Protein AF-A0AAW0GRJ4-F1 (afdb_monomer)

Sequence (280 aa):
MSDGELRFFSLYIGPHNQPPFALCLLQAALIHAAPSMCTISTFIVILQVWYLFQLPWHPWLLFFSRLSPIVRFLLVIAPPYLAFIVITIASIMIGLRGRSFLTANLGLYCTIDLKIFFVPVVFCALCMVSMLMLSAGILIQYYWRQRPIPHLQFTTHRGSAVKIWLRVLVFNLYSMVTLGASLLYFVSASNPLPYMIQAALPVVALLVFGSQADIIRTFAFWSRSNSPDDTDQRASHGGWSAPTDANQLSSDVTTTGASHMRNTAQLSTIIFIGSGPSRS

Nearest PDB structures (foldseek):
  5ywy-assembly1_A  TM=5.922E-01  e=4.677E-01  Homo sapiens
  8gus-assembly1_R  TM=6.097E-01  e=9.370E-01  Homo sapiens
  8wrz-assembly1_R  TM=5.881E-01  e=4.913E+00  Escherichia coli
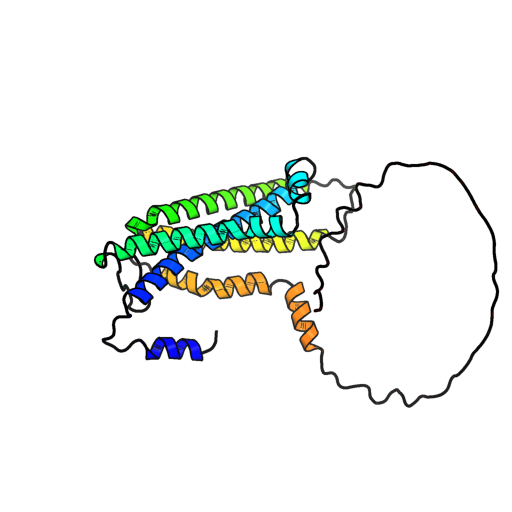
pLDDT: mean 75.4, std 17.07, range [34.75, 97.31]

Secondary structure (DSSP, 8-state):
--HHHHHHHHHH--TT-PPPHHHHHHHHHHHHHHHHHHHHHHHHHHHHHHHHHTTTT-HHHHHHHHS-HHHHHHHHHHHHHHHHHHHHHHHHHHHHH-GGGEE-TTSS--EE-TTTTHHHHHHHHHHHHHHHHHHHHHHHHHHHHTS--TT----STHHHHHHHHHHHHHHHHHHHHHHHHHHHHHHSTT-SHHHHHHHHHHHHHHHHHHT-HHHHHHHHHHTT------TTGGG----------------------------SSSGGGSTTS--PPPP-

Mean predicted aligned error: 12.99 Å

Foldseek 3Di:
DDPVVVVVLVVCPDVPDDDPLVVQLLQQQLVLLVLQLVLLLLLLVLVVVLCVLVPPDDCVVVVLVPDDPVVNVCVSNVVSVVSSVVSSVVSSVVCVVDVVQWDCVPVNHTHGNCPVVPVSLVVSVVSLVVSVVSLVVVVVSVVVVVPDPPPDCPPDPPVVVVLVSVLSVLVSVLVVVLSVVVVVCVVDPDDPVNVVSVVCVVVSVCCSVVPPPVVVVVVVVVVPPDPDDPPPPPPPDDDDDDDDDDDDDDDDDDDDDDDDPDDPPPPPPPPPPDPDDDDD

Organism: NCBI:txid2478898

Structure (mmCIF, N/CA/C/O backbone):
data_AF-A0AAW0GRJ4-F1
#
_entry.id   AF-A0AAW0GRJ4-F1
#
loop_
_atom_site.group_PDB
_atom_site.id
_atom_site.type_symbol
_atom_site.label_atom_id
_atom_site.label_alt_id
_atom_site.label_comp_id
_atom_site.label_asym_id
_atom_site.label_entity_id
_atom_site.label_seq_id
_atom_site.pdbx_PDB_ins_code
_atom_site.Cartn_x
_atom_site.Cartn_y
_atom_site.Cartn_z
_atom_site.occupancy
_atom_site.B_iso_or_equiv
_atom_site.auth_seq_id
_atom_site.auth_comp_id
_atom_site.auth_asym_id
_atom_site.auth_atom_id
_atom_site.pdbx_PDB_model_num
ATOM 1 N N . MET A 1 1 ? -7.946 -19.190 -9.076 1.00 38.47 1 MET A N 1
ATOM 2 C CA . MET A 1 1 ? -7.213 -18.664 -10.243 1.00 38.47 1 MET A CA 1
ATOM 3 C C . MET A 1 1 ? -7.069 -19.844 -11.176 1.00 38.47 1 MET A C 1
ATOM 5 O O . MET A 1 1 ? -6.340 -20.770 -10.855 1.00 38.47 1 MET A O 1
ATOM 9 N N . SER A 1 2 ? -7.967 -19.918 -12.151 1.00 34.75 2 SER A N 1
ATOM 10 C CA . SER A 1 2 ? -8.307 -21.156 -12.854 1.00 34.75 2 SER A CA 1
ATOM 11 C C . SER A 1 2 ? -7.360 -21.404 -14.027 1.00 34.75 2 SER A C 1
ATOM 13 O O . SER A 1 2 ? -6.968 -20.453 -14.701 1.00 34.75 2 SER A O 1
ATOM 15 N N . ASP A 1 3 ? -7.052 -22.673 -14.303 1.00 46.84 3 ASP A N 1
ATOM 16 C CA . ASP A 1 3 ? -6.109 -23.149 -15.335 1.00 46.84 3 ASP A CA 1
ATOM 17 C C . ASP A 1 3 ? -6.316 -22.571 -16.752 1.00 46.84 3 ASP A C 1
ATOM 19 O O . ASP A 1 3 ? -5.408 -22.615 -17.584 1.00 46.84 3 ASP A O 1
ATOM 23 N N . GLY A 1 4 ? -7.487 -21.990 -17.039 1.00 45.50 4 GLY A N 1
ATOM 24 C CA . GLY A 1 4 ? -7.774 -21.299 -18.300 1.00 45.50 4 GLY A CA 1
ATOM 25 C C . GLY A 1 4 ? -6.952 -20.022 -18.523 1.00 45.50 4 GLY A C 1
ATOM 26 O O . GLY A 1 4 ? -6.528 -19.767 -19.648 1.00 45.50 4 GLY A O 1
ATOM 27 N N . GLU A 1 5 ? -6.651 -19.258 -17.469 1.00 51.41 5 GLU A N 1
ATOM 28 C CA . GLU A 1 5 ? -5.835 -18.033 -17.578 1.00 51.41 5 GLU A CA 1
ATOM 29 C C . GLU A 1 5 ? -4.356 -18.359 -17.838 1.00 51.41 5 GLU A C 1
ATOM 31 O O . GLU A 1 5 ? -3.678 -17.681 -18.610 1.00 51.41 5 GLU A O 1
ATOM 36 N N . LEU A 1 6 ? -3.867 -19.460 -17.256 1.00 47.69 6 LEU A N 1
ATOM 37 C CA . LEU A 1 6 ? -2.490 -19.927 -17.429 1.00 47.69 6 LEU A CA 1
ATOM 38 C C . LEU A 1 6 ? -2.225 -20.429 -18.855 1.00 47.69 6 LEU A C 1
ATOM 40 O O . LEU A 1 6 ? -1.141 -20.217 -19.399 1.00 47.69 6 LEU A O 1
ATOM 44 N N . ARG A 1 7 ? -3.228 -21.039 -19.500 1.00 52.12 7 ARG A N 1
ATOM 45 C CA . ARG A 1 7 ? -3.125 -21.464 -20.904 1.00 52.12 7 ARG A CA 1
ATOM 46 C C . ARG A 1 7 ? -3.166 -20.292 -21.881 1.00 52.12 7 ARG A C 1
ATOM 48 O O . ARG A 1 7 ? -2.452 -20.340 -22.878 1.00 52.12 7 ARG A O 1
ATOM 55 N N . PHE A 1 8 ? -3.915 -19.231 -21.580 1.00 57.81 8 PHE A N 1
ATOM 56 C CA . PHE A 1 8 ? -3.883 -18.002 -22.381 1.00 57.81 8 PHE A CA 1
ATOM 57 C C . PHE A 1 8 ? -2.510 -17.321 -22.329 1.00 57.81 8 PHE A C 1
ATOM 59 O O . PHE A 1 8 ? -2.005 -16.876 -23.358 1.00 57.81 8 PHE A O 1
ATOM 66 N N . PHE A 1 9 ? -1.863 -17.322 -21.161 1.00 55.94 9 PHE A N 1
ATOM 67 C CA . PHE A 1 9 ? -0.492 -16.825 -21.026 1.00 55.94 9 PHE A CA 1
ATOM 68 C C . PHE A 1 9 ? 0.532 -17.714 -21.745 1.00 55.94 9 PHE A C 1
ATOM 70 O O . PHE A 1 9 ? 1.426 -17.196 -22.410 1.00 55.94 9 PHE A O 1
ATOM 77 N N . SER A 1 10 ? 0.391 -19.042 -21.671 1.00 53.94 10 SER A N 1
ATOM 78 C CA . SER A 1 10 ? 1.341 -19.972 -22.297 1.00 53.94 10 SER A CA 1
ATOM 79 C C . SER A 1 10 ? 1.232 -20.041 -23.824 1.00 53.94 10 SER A C 1
ATOM 81 O O . SER A 1 10 ? 2.233 -20.333 -24.473 1.00 53.94 10 SER A O 1
ATOM 83 N N . LEU A 1 11 ? 0.058 -19.783 -24.414 1.00 55.41 11 LEU A N 1
ATOM 84 C CA . LEU A 1 11 ? -0.121 -19.816 -25.874 1.00 55.41 11 LEU A CA 1
ATOM 85 C C . LEU A 1 11 ? 0.433 -18.559 -26.572 1.00 55.41 11 LEU A C 1
ATOM 87 O O . LEU A 1 11 ? 0.696 -18.585 -27.771 1.00 55.41 11 LEU A O 1
ATOM 91 N N . TYR A 1 12 ? 0.621 -17.460 -25.833 1.00 58.38 12 TYR A N 1
ATOM 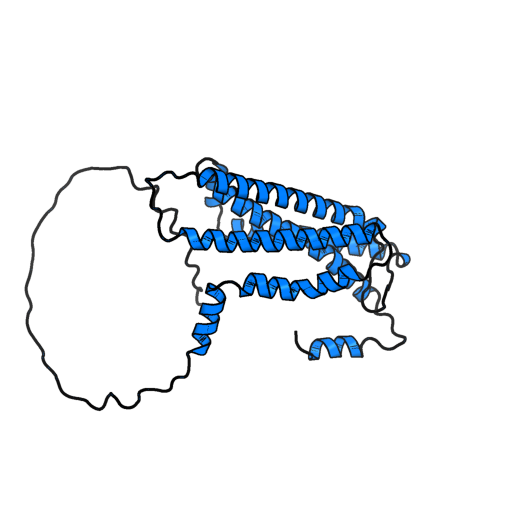92 C CA . TYR A 1 12 ? 1.117 -16.195 -26.385 1.00 58.38 12 TYR A CA 1
ATOM 93 C C . TYR A 1 12 ? 2.655 -16.130 -26.460 1.00 58.38 12 TYR A C 1
ATOM 95 O O . TYR A 1 12 ? 3.211 -15.334 -27.217 1.00 58.38 12 TYR A O 1
ATOM 103 N N . ILE A 1 13 ? 3.359 -16.988 -25.713 1.00 62.16 13 ILE A N 1
ATOM 104 C CA . ILE A 1 13 ? 4.827 -17.040 -25.655 1.00 62.16 13 ILE A CA 1
ATOM 105 C C . ILE A 1 13 ? 5.329 -18.032 -26.714 1.00 62.16 13 ILE A C 1
ATOM 107 O O . ILE A 1 13 ? 5.780 -19.137 -26.420 1.00 62.16 13 ILE A O 1
ATOM 111 N N . GLY A 1 14 ? 5.212 -17.654 -27.986 1.00 64.25 14 GLY A N 1
ATOM 112 C CA . GLY A 1 14 ? 5.943 -18.337 -29.054 1.00 64.25 14 GLY A CA 1
ATOM 113 C C . GLY A 1 14 ? 7.457 -18.099 -28.901 1.00 64.25 14 GLY A C 1
ATOM 114 O O . GLY A 1 14 ? 7.847 -17.012 -28.473 1.00 64.25 14 GLY A O 1
ATOM 115 N N . PRO A 1 15 ? 8.327 -19.048 -29.296 1.00 66.00 15 PRO A N 1
ATOM 116 C CA . PRO A 1 15 ? 9.777 -19.013 -29.043 1.00 66.00 15 PRO A CA 1
ATOM 117 C C . PRO A 1 15 ? 10.534 -17.808 -29.640 1.00 66.00 15 PRO A C 1
ATOM 119 O O . PRO A 1 15 ? 11.702 -17.614 -29.321 1.00 66.00 15 PRO A O 1
ATOM 122 N N . HIS A 1 16 ? 9.888 -16.984 -30.473 1.00 67.06 16 HIS A N 1
ATOM 123 C CA . HIS A 1 16 ? 10.482 -15.795 -31.096 1.00 67.06 16 HIS A CA 1
ATOM 124 C C . HIS A 1 16 ? 9.658 -14.504 -30.972 1.00 67.06 16 HIS A C 1
ATOM 126 O O . HIS A 1 16 ? 10.101 -13.456 -31.446 1.00 67.06 16 HIS A O 1
ATOM 132 N N . ASN A 1 17 ? 8.493 -14.533 -30.321 1.00 72.69 17 ASN A N 1
ATOM 133 C CA . ASN A 1 17 ? 7.622 -13.362 -30.257 1.00 72.69 17 ASN A CA 1
ATOM 134 C C . ASN A 1 17 ? 7.865 -12.601 -28.955 1.00 72.69 17 ASN A C 1
ATOM 136 O O . ASN A 1 17 ? 7.278 -12.902 -27.919 1.00 72.69 17 ASN A O 1
ATOM 140 N N . GLN A 1 18 ? 8.742 -11.597 -29.015 1.00 77.44 18 GLN A N 1
ATOM 141 C CA . GLN A 1 18 ? 8.851 -10.611 -27.942 1.00 77.44 18 GLN A CA 1
ATOM 142 C C . GLN A 1 18 ? 7.470 -9.959 -27.731 1.00 77.44 18 GLN A C 1
ATOM 144 O O . GLN A 1 18 ? 6.838 -9.566 -28.719 1.00 77.44 18 GLN A O 1
ATOM 149 N N . PRO A 1 19 ? 6.974 -9.843 -26.482 1.00 82.25 19 PRO A N 1
ATOM 150 C CA . PRO A 1 19 ? 5.688 -9.208 -26.225 1.00 82.25 19 PRO A CA 1
ATOM 151 C C . PRO A 1 19 ? 5.712 -7.768 -26.755 1.00 82.25 19 PRO A C 1
ATOM 153 O O . PRO A 1 19 ? 6.753 -7.105 -26.682 1.00 82.25 19 PRO A O 1
ATOM 156 N N . PRO A 1 20 ? 4.590 -7.247 -27.286 1.00 88.50 20 PRO A N 1
ATOM 157 C CA . PRO A 1 20 ? 4.570 -5.891 -27.807 1.00 88.50 20 PRO A CA 1
ATOM 158 C C . PRO A 1 20 ? 4.960 -4.917 -26.691 1.00 88.50 20 PRO A C 1
ATOM 160 O O . PRO A 1 20 ? 4.468 -5.003 -25.563 1.00 88.50 20 PRO A O 1
ATOM 163 N N . PHE A 1 21 ? 5.845 -3.976 -27.023 1.00 90.44 21 PHE A N 1
ATOM 164 C CA . PHE A 1 21 ? 6.465 -3.039 -26.080 1.00 90.44 21 PHE A CA 1
ATOM 165 C C . PHE A 1 21 ? 5.458 -2.361 -25.137 1.00 90.44 21 PHE A C 1
ATOM 167 O O . PHE A 1 21 ? 5.738 -2.201 -23.953 1.00 90.44 21 PHE A O 1
ATOM 174 N N . ALA A 1 22 ? 4.270 -2.008 -25.637 1.00 93.00 22 ALA A N 1
ATOM 175 C CA . ALA A 1 22 ? 3.225 -1.368 -24.841 1.00 93.00 22 ALA A CA 1
ATOM 176 C C . ALA A 1 22 ? 2.707 -2.254 -23.691 1.00 93.00 22 ALA A C 1
ATOM 178 O O . ALA A 1 22 ? 2.540 -1.758 -22.579 1.00 93.00 22 ALA A O 1
ATOM 179 N N . LEU A 1 23 ? 2.501 -3.557 -23.928 1.00 90.88 23 LEU A N 1
ATOM 180 C CA . LEU A 1 23 ? 2.065 -4.499 -22.888 1.00 90.88 23 LEU A CA 1
ATOM 181 C C . LEU A 1 23 ? 3.163 -4.704 -21.843 1.00 90.88 23 LEU A C 1
ATOM 183 O O . LEU A 1 23 ? 2.901 -4.622 -20.648 1.00 90.88 23 LEU A O 1
ATOM 187 N N . CYS A 1 24 ? 4.396 -4.896 -22.311 1.00 91.88 24 CYS A N 1
ATOM 188 C CA . CYS A 1 24 ? 5.590 -5.036 -21.479 1.00 91.88 24 CYS A CA 1
ATOM 189 C C . CYS A 1 24 ? 5.790 -3.819 -20.554 1.00 91.88 24 CYS A C 1
ATOM 191 O O . CYS A 1 24 ? 5.983 -3.968 -19.347 1.00 91.88 24 CYS A O 1
ATOM 193 N N . LEU A 1 25 ? 5.668 -2.607 -21.103 1.00 93.81 25 LEU A N 1
ATOM 194 C CA . LEU A 1 25 ? 5.784 -1.359 -20.351 1.00 93.81 25 LEU A CA 1
ATOM 195 C C . LEU A 1 25 ? 4.643 -1.180 -19.343 1.00 93.81 25 LEU A C 1
ATOM 197 O O . LEU A 1 25 ? 4.894 -0.816 -18.194 1.00 93.81 25 LEU A O 1
ATOM 201 N N . LEU A 1 26 ? 3.399 -1.440 -19.755 1.00 94.50 26 LEU A N 1
ATOM 202 C CA . LEU A 1 26 ? 2.236 -1.314 -18.878 1.00 94.50 26 LEU A CA 1
ATOM 203 C C . LEU A 1 26 ? 2.317 -2.303 -17.710 1.00 94.50 26 LEU A C 1
ATOM 205 O O . LEU A 1 26 ? 2.110 -1.914 -16.564 1.00 94.50 26 LEU A O 1
ATOM 209 N N . GLN A 1 27 ? 2.678 -3.558 -17.980 1.00 93.12 27 GLN A N 1
ATOM 210 C CA . GLN A 1 27 ? 2.864 -4.584 -16.957 1.00 93.12 27 GLN A CA 1
ATOM 211 C C . GLN A 1 27 ? 3.935 -4.172 -15.944 1.00 93.12 27 GLN A C 1
ATOM 213 O O . GLN A 1 27 ? 3.687 -4.228 -14.740 1.00 93.12 27 GLN A O 1
ATOM 218 N N . ALA A 1 28 ? 5.095 -3.709 -16.417 1.00 91.38 28 ALA A N 1
ATOM 219 C CA . ALA A 1 28 ? 6.165 -3.245 -15.541 1.00 91.38 28 ALA A CA 1
ATOM 220 C C . ALA A 1 28 ? 5.708 -2.061 -14.668 1.00 91.38 28 ALA A C 1
ATOM 222 O O . ALA A 1 28 ? 5.913 -2.066 -13.455 1.00 91.38 28 ALA A O 1
ATOM 223 N N . ALA A 1 29 ? 5.022 -1.077 -15.259 1.00 94.25 29 ALA A N 1
ATOM 224 C CA . ALA A 1 29 ? 4.506 0.086 -14.540 1.00 94.25 29 ALA A CA 1
ATOM 225 C C . ALA A 1 29 ? 3.506 -0.295 -13.435 1.00 94.25 29 ALA A C 1
ATOM 227 O O . ALA A 1 29 ? 3.619 0.188 -12.307 1.00 94.25 29 ALA A O 1
ATOM 228 N N . LEU A 1 30 ? 2.560 -1.193 -13.730 1.00 93.25 30 LEU A N 1
ATOM 229 C CA . LEU A 1 30 ? 1.558 -1.654 -12.763 1.00 93.25 30 LEU A CA 1
ATOM 230 C C . LEU A 1 30 ? 2.194 -2.461 -11.621 1.00 93.25 30 LEU A C 1
ATOM 232 O O . LEU A 1 30 ? 1.824 -2.270 -10.460 1.00 93.25 30 LEU A O 1
ATOM 236 N N . ILE A 1 31 ? 3.178 -3.318 -11.928 1.00 89.06 31 ILE A N 1
ATOM 237 C CA . ILE A 1 31 ? 3.926 -4.093 -10.923 1.00 89.06 31 ILE A CA 1
ATOM 238 C C . ILE A 1 31 ? 4.653 -3.161 -9.948 1.00 89.06 31 ILE A C 1
ATOM 240 O O . ILE A 1 31 ? 4.617 -3.400 -8.743 1.00 89.06 31 ILE A O 1
ATOM 244 N N . HIS A 1 32 ? 5.275 -2.085 -10.437 1.00 89.12 32 HIS A N 1
ATOM 245 C CA . HIS A 1 32 ? 5.977 -1.129 -9.577 1.00 89.12 32 HIS A CA 1
ATOM 246 C C . HIS A 1 32 ? 5.036 -0.208 -8.784 1.00 89.12 32 HIS A C 1
ATOM 248 O O . HIS A 1 32 ? 5.391 0.213 -7.683 1.00 89.12 32 HIS A O 1
ATOM 254 N N . ALA A 1 33 ? 3.838 0.091 -9.293 1.00 93.19 33 ALA A N 1
ATOM 255 C CA . ALA A 1 33 ? 2.866 0.944 -8.607 1.00 93.19 33 ALA A CA 1
ATOM 256 C C . ALA A 1 33 ? 2.080 0.219 -7.498 1.00 93.19 33 ALA A C 1
ATOM 258 O O . ALA A 1 33 ? 1.702 0.837 -6.496 1.00 93.19 33 ALA A O 1
ATOM 259 N N . ALA A 1 34 ? 1.838 -1.088 -7.647 1.00 90.88 34 ALA A N 1
ATOM 260 C CA . ALA A 1 34 ? 1.029 -1.866 -6.707 1.00 90.88 34 ALA A CA 1
ATOM 261 C C . ALA A 1 34 ? 1.555 -1.850 -5.250 1.00 90.88 34 ALA A C 1
ATOM 263 O O . ALA A 1 34 ? 0.746 -1.619 -4.346 1.00 90.88 34 ALA A O 1
ATOM 264 N N . PRO A 1 35 ? 2.869 -2.012 -4.973 1.00 88.94 35 PRO A N 1
ATOM 265 C CA . PRO A 1 35 ? 3.400 -1.937 -3.612 1.00 88.94 35 PRO A CA 1
ATOM 266 C C . PRO A 1 35 ? 3.061 -0.624 -2.903 1.00 88.94 35 PRO A C 1
ATOM 268 O O . PRO A 1 35 ? 2.624 -0.647 -1.757 1.00 88.94 35 PRO A O 1
ATOM 271 N N . SER A 1 36 ? 3.179 0.515 -3.586 1.00 92.62 36 SER A N 1
ATOM 272 C CA . SER A 1 36 ? 2.912 1.825 -2.985 1.00 92.62 36 SER A CA 1
ATOM 273 C C . SER A 1 36 ? 1.439 2.027 -2.633 1.00 92.62 36 SER A C 1
ATOM 275 O O . SER A 1 36 ? 1.135 2.555 -1.562 1.00 92.62 36 SER A O 1
ATOM 277 N N . MET A 1 37 ? 0.524 1.548 -3.484 1.00 94.56 37 MET A N 1
ATOM 278 C CA . MET A 1 37 ? -0.912 1.524 -3.186 1.00 94.56 37 MET A CA 1
ATOM 279 C C . MET A 1 37 ? -1.189 0.725 -1.907 1.00 94.56 37 MET A C 1
ATOM 281 O O . MET A 1 37 ? -1.868 1.210 -0.998 1.00 94.56 37 MET A O 1
ATOM 285 N N . CYS A 1 38 ? -0.620 -0.480 -1.812 1.00 90.38 38 CYS A N 1
ATOM 286 C CA . CYS A 1 38 ? -0.764 -1.355 -0.652 1.00 90.38 38 CYS A CA 1
ATOM 287 C C . CYS A 1 38 ? -0.182 -0.724 0.621 1.00 90.38 38 CYS A C 1
ATOM 289 O O . CYS A 1 38 ? -0.824 -0.757 1.675 1.00 90.38 38 CYS A O 1
ATOM 291 N N . THR A 1 39 ? 1.000 -0.110 0.536 1.00 91.00 39 THR A N 1
ATOM 292 C CA . THR A 1 39 ? 1.661 0.552 1.668 1.00 91.00 39 THR A CA 1
ATOM 293 C C . THR A 1 39 ? 0.831 1.718 2.196 1.00 91.00 39 THR A C 1
ATOM 295 O O . THR A 1 39 ? 0.586 1.788 3.399 1.00 91.00 39 THR A O 1
ATOM 298 N N . ILE A 1 40 ? 0.338 2.601 1.324 1.00 94.62 40 ILE A N 1
ATOM 299 C CA . ILE A 1 40 ? -0.487 3.747 1.738 1.00 94.62 40 ILE A CA 1
ATOM 300 C C . ILE A 1 40 ? -1.822 3.278 2.314 1.00 94.62 40 ILE A C 1
ATOM 302 O O . ILE A 1 40 ? -2.237 3.766 3.364 1.00 94.62 40 ILE A O 1
ATOM 306 N N . SER A 1 41 ? -2.471 2.296 1.684 1.00 93.25 41 SER A N 1
ATOM 307 C CA . SER A 1 41 ? -3.715 1.719 2.204 1.00 93.25 41 SER A CA 1
ATOM 308 C C . SER A 1 41 ? -3.520 1.152 3.613 1.00 93.25 41 SER A C 1
ATOM 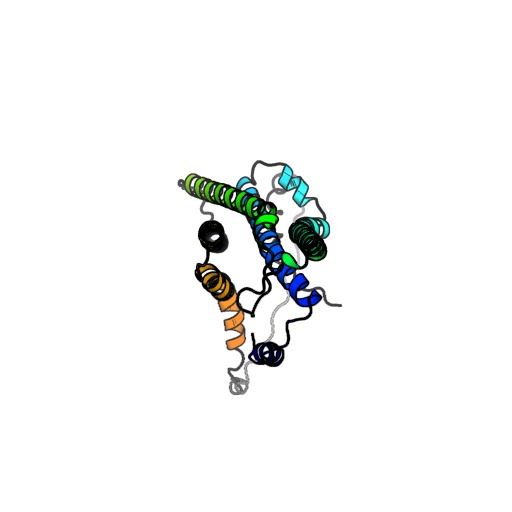310 O O . SER A 1 41 ? -4.332 1.397 4.503 1.00 93.25 41 SER A O 1
ATOM 312 N N . THR A 1 42 ? -2.430 0.418 3.838 1.00 89.25 42 THR A N 1
ATOM 313 C CA . THR A 1 42 ? -2.114 -0.168 5.149 1.00 89.25 42 THR A CA 1
ATOM 314 C C . THR A 1 42 ? -1.798 0.916 6.176 1.00 89.25 42 THR A C 1
ATOM 316 O O . THR A 1 42 ? -2.270 0.849 7.312 1.00 89.25 42 THR A O 1
ATOM 319 N N . PHE A 1 43 ? -1.067 1.957 5.771 1.00 91.94 43 PHE A N 1
ATOM 320 C CA . PHE A 1 43 ? -0.726 3.085 6.633 1.00 91.94 43 PHE A CA 1
ATOM 321 C C . PHE A 1 43 ? -1.975 3.819 7.122 1.00 91.94 43 PHE A C 1
ATOM 323 O O . PHE A 1 43 ? -2.103 4.077 8.317 1.00 91.94 43 PHE A O 1
ATOM 330 N N . ILE A 1 44 ? -2.938 4.077 6.234 1.00 93.12 44 ILE A N 1
ATOM 331 C CA . ILE A 1 44 ? -4.219 4.705 6.588 1.00 93.12 44 ILE A CA 1
ATOM 332 C C . ILE A 1 44 ? -4.998 3.846 7.590 1.00 93.12 44 ILE A C 1
ATOM 334 O O . ILE A 1 44 ? -5.528 4.378 8.565 1.00 93.12 44 ILE A O 1
ATOM 338 N N . VAL A 1 45 ? -5.037 2.524 7.398 1.00 89.38 45 VAL A N 1
ATOM 339 C CA . VAL A 1 45 ? -5.697 1.605 8.341 1.00 89.38 45 VAL A CA 1
ATOM 340 C C . VAL A 1 45 ? -5.018 1.645 9.712 1.00 89.38 45 VAL A C 1
ATOM 342 O O . VAL A 1 45 ? -5.703 1.762 10.728 1.00 89.38 45 VAL A O 1
ATOM 345 N N . ILE A 1 46 ? -3.684 1.602 9.764 1.00 89.75 46 ILE A N 1
ATOM 346 C CA . ILE A 1 46 ? -2.931 1.686 11.025 1.00 89.75 46 ILE A CA 1
ATOM 347 C C . ILE A 1 46 ? -3.162 3.032 11.708 1.00 89.75 46 ILE A C 1
ATOM 349 O O . ILE A 1 46 ? -3.374 3.059 12.917 1.00 89.75 46 ILE A O 1
ATOM 353 N N . LEU A 1 47 ? -3.189 4.135 10.957 1.00 90.94 47 LEU A N 1
ATOM 354 C CA . LEU A 1 47 ? -3.530 5.451 11.493 1.00 90.94 47 LEU A CA 1
ATOM 355 C C . LEU A 1 47 ? -4.951 5.478 12.058 1.00 90.94 47 LEU A C 1
ATOM 357 O O . LEU A 1 47 ? -5.155 5.955 13.169 1.00 90.94 47 LEU A O 1
ATOM 361 N N . GLN A 1 48 ? -5.937 4.930 11.347 1.00 88.38 48 GLN A N 1
ATOM 362 C CA . GLN A 1 48 ? -7.309 4.860 11.846 1.00 88.38 48 GLN A CA 1
ATOM 363 C C . GLN A 1 48 ? -7.382 4.080 13.164 1.00 88.38 48 GLN A C 1
ATOM 365 O O . GLN A 1 48 ? -8.060 4.510 14.097 1.00 88.38 48 GLN A O 1
ATOM 370 N N . VAL A 1 49 ? -6.656 2.964 13.266 1.00 85.31 49 VAL A N 1
ATOM 371 C CA . VAL A 1 49 ? -6.556 2.174 14.500 1.00 85.31 49 VAL A CA 1
ATOM 372 C C . VAL A 1 49 ? -5.826 2.949 15.598 1.00 85.31 49 VAL A C 1
ATOM 374 O O . VAL A 1 49 ? -6.303 2.982 16.728 1.00 85.31 49 VAL A O 1
ATOM 377 N N . TRP A 1 50 ? -4.717 3.617 15.284 1.00 88.94 50 TRP A N 1
ATOM 378 C CA . TRP A 1 50 ? -3.983 4.475 16.217 1.00 88.94 50 TRP A CA 1
ATOM 379 C C . TRP A 1 50 ? -4.904 5.522 16.842 1.00 88.94 50 TRP A C 1
ATOM 381 O O . TRP A 1 50 ? -5.014 5.621 18.066 1.00 88.94 50 TRP A O 1
ATOM 391 N N . TYR A 1 51 ? -5.634 6.253 15.999 1.00 87.56 51 TYR A N 1
ATOM 392 C CA . TYR A 1 51 ? -6.589 7.254 16.448 1.00 87.56 51 TYR A CA 1
ATOM 393 C C . TYR A 1 51 ? -7.715 6.636 17.277 1.00 87.56 51 TYR A C 1
ATOM 395 O O . TYR A 1 51 ? -8.086 7.229 18.287 1.00 87.56 51 TYR A O 1
ATOM 403 N N . LEU A 1 52 ? -8.188 5.429 16.927 1.00 84.38 52 LEU A N 1
ATOM 404 C CA . LEU A 1 52 ? -9.180 4.684 17.712 1.00 84.38 52 LEU A CA 1
ATOM 405 C C . LEU A 1 52 ? -8.735 4.435 19.165 1.00 84.38 52 LEU A C 1
ATOM 407 O O . LEU A 1 52 ? -9.555 4.489 20.081 1.00 84.38 52 LEU A O 1
ATOM 411 N N . PHE A 1 53 ? -7.441 4.210 19.406 1.00 82.25 53 PHE A N 1
ATOM 412 C CA . PHE A 1 53 ? -6.907 4.013 20.759 1.00 82.25 53 PHE A CA 1
ATOM 413 C C . PHE A 1 53 ? -6.723 5.319 21.545 1.00 82.25 53 PHE A C 1
ATOM 415 O O . PHE A 1 53 ? -6.864 5.312 22.773 1.00 82.25 53 PHE A O 1
ATOM 422 N N . GLN A 1 54 ? -6.483 6.440 20.860 1.00 83.75 54 GLN A N 1
ATOM 423 C CA . GLN A 1 54 ? -6.303 7.765 21.471 1.00 83.75 54 GLN A CA 1
ATOM 424 C C . GLN A 1 54 ? -7.618 8.506 21.794 1.00 83.75 54 GLN A C 1
ATOM 426 O O . GLN A 1 54 ? -7.591 9.655 22.242 1.00 83.75 54 GLN A O 1
ATOM 431 N N . LEU A 1 55 ? -8.775 7.862 21.592 1.00 63.16 55 LEU A N 1
ATOM 432 C CA . LEU A 1 55 ? -10.086 8.514 21.512 1.00 63.16 55 LEU A CA 1
ATOM 433 C C . LEU A 1 55 ? -10.574 9.389 22.682 1.00 63.16 55 LEU A C 1
ATOM 435 O O . LEU A 1 55 ? -11.438 10.214 22.397 1.00 63.16 55 LEU A O 1
ATOM 439 N N . PRO A 1 56 ? -10.131 9.294 23.956 1.00 67.56 56 PRO A N 1
ATOM 440 C CA . PRO A 1 56 ? -10.750 10.156 24.957 1.00 67.56 56 PRO A CA 1
ATOM 441 C C . PRO A 1 56 ? -10.342 11.635 24.843 1.00 67.56 56 PRO A C 1
ATOM 443 O O . PRO A 1 56 ? -11.027 12.470 25.420 1.00 67.56 56 PRO A O 1
ATOM 446 N N . TRP A 1 57 ? -9.265 11.980 24.122 1.00 69.19 57 TRP A N 1
ATOM 447 C CA . TRP A 1 57 ? -8.637 13.304 24.278 1.00 69.19 57 TRP A CA 1
ATOM 448 C C . TRP A 1 57 ? -8.471 14.130 22.998 1.00 69.19 57 TRP A C 1
ATOM 450 O O . TRP A 1 57 ? -8.171 15.317 23.102 1.00 69.19 57 TRP A O 1
ATOM 460 N N . HIS A 1 58 ? -8.653 13.564 21.796 1.00 79.00 58 HIS A N 1
ATOM 461 C CA . HIS A 1 58 ? -8.260 14.270 20.570 1.00 79.00 58 HIS A CA 1
ATOM 462 C C . HIS A 1 58 ? -9.449 14.879 19.786 1.00 79.00 58 HIS A C 1
ATOM 464 O O . HIS A 1 58 ? -10.260 14.136 19.225 1.00 79.00 58 HIS A O 1
ATOM 470 N N . PRO A 1 59 ? -9.538 16.221 19.643 1.00 81.75 59 PRO A N 1
ATOM 471 C CA . PRO A 1 59 ? -10.663 16.910 18.987 1.00 81.75 59 PRO A CA 1
ATOM 472 C C . PRO A 1 59 ? -10.786 16.617 17.481 1.00 81.75 59 PRO A C 1
ATOM 474 O O . PRO A 1 59 ? -11.858 16.756 16.897 1.00 81.75 59 PRO A O 1
ATOM 477 N N . TRP A 1 60 ? -9.710 16.156 16.840 1.00 80.12 60 TRP A N 1
ATOM 478 C CA . TRP A 1 60 ? -9.701 15.814 15.411 1.00 80.12 60 TRP A CA 1
ATOM 479 C C . TRP A 1 60 ? -10.689 14.698 15.040 1.00 80.12 60 TRP A C 1
ATOM 481 O O . TRP A 1 60 ? -11.254 14.696 13.948 1.00 80.12 60 TRP A O 1
ATOM 491 N N . LEU A 1 61 ? -10.956 13.768 15.958 1.00 76.62 61 LEU A N 1
ATOM 492 C CA . LEU A 1 61 ? -11.884 12.669 15.698 1.00 76.62 61 LEU A CA 1
ATOM 493 C C . LEU A 1 61 ? -13.339 13.149 15.659 1.00 76.62 61 LEU A C 1
ATOM 495 O O . LEU A 1 61 ? -14.132 12.653 14.860 1.00 76.62 61 LEU A O 1
ATOM 499 N N . LEU A 1 62 ? -13.662 14.178 16.451 1.00 81.94 62 LEU A N 1
ATOM 500 C CA . LEU A 1 62 ? -14.952 14.862 16.377 1.00 81.94 62 LEU A CA 1
ATOM 501 C C . LEU A 1 62 ? -15.122 15.534 15.014 1.00 81.94 62 LEU A C 1
ATOM 503 O O . LEU A 1 62 ? -16.186 15.417 14.411 1.00 81.94 62 LEU A O 1
ATOM 507 N N . PHE A 1 63 ? -14.068 16.160 14.485 1.00 85.00 63 PHE A N 1
ATOM 508 C CA . PHE A 1 63 ? -14.092 16.714 13.132 1.00 85.00 63 PHE A CA 1
ATOM 509 C C . PHE A 1 63 ? -14.343 15.628 12.076 1.00 85.00 63 PHE A C 1
ATOM 511 O O . PHE A 1 63 ? -15.246 15.769 11.256 1.00 85.00 63 PHE A O 1
ATOM 518 N N . PHE A 1 64 ? -13.634 14.499 12.150 1.00 84.62 64 PHE A N 1
ATOM 519 C CA . PHE A 1 64 ? -13.835 13.382 11.221 1.00 84.62 64 PHE A CA 1
ATOM 520 C C . PHE A 1 64 ? -15.220 12.745 11.309 1.00 84.62 64 PHE A C 1
ATOM 522 O O . PHE A 1 64 ? -15.752 12.297 10.296 1.00 84.62 64 PHE A O 1
ATOM 529 N N . SER A 1 65 ? -15.814 12.712 12.502 1.00 84.88 65 SER A N 1
ATOM 530 C CA . SER A 1 65 ? -17.173 12.201 12.702 1.00 84.88 65 SER A CA 1
ATOM 531 C C . SER A 1 65 ? -18.253 13.111 12.112 1.00 84.88 65 SER A C 1
ATOM 533 O O . SER A 1 65 ? -19.337 12.635 11.794 1.00 84.88 65 SER A O 1
ATOM 535 N N . ARG A 1 66 ? -17.954 14.406 11.932 1.00 92.50 66 ARG A N 1
ATOM 536 C CA . ARG A 1 66 ? -18.856 15.382 11.301 1.00 92.50 66 ARG A CA 1
ATOM 537 C C . ARG A 1 66 ? -18.813 15.352 9.775 1.00 92.50 66 ARG A C 1
ATOM 539 O O . ARG A 1 66 ? -19.693 15.929 9.143 1.00 92.50 66 ARG A O 1
ATOM 546 N N . LEU A 1 67 ? -17.801 14.725 9.177 1.00 93.88 67 LEU A N 1
ATOM 547 C CA . LEU A 1 67 ? -17.729 14.581 7.727 1.00 93.88 67 LEU A CA 1
ATOM 548 C C . LEU A 1 67 ? -18.825 13.627 7.239 1.00 93.88 67 LEU A C 1
ATOM 550 O O . LEU A 1 67 ? -19.102 12.604 7.865 1.00 93.88 67 LEU A O 1
ATOM 554 N N . SER A 1 68 ? -19.410 13.945 6.080 1.00 95.81 68 SER A N 1
ATOM 555 C CA . SER A 1 68 ? -20.326 13.035 5.387 1.00 95.81 68 SER A CA 1
ATOM 556 C C . SER A 1 68 ? -19.656 11.666 5.176 1.00 95.81 68 SER A C 1
ATOM 558 O O . SER A 1 68 ? -18.461 11.620 4.851 1.00 95.81 68 SER A O 1
ATOM 560 N N . PRO A 1 69 ? -20.392 10.546 5.315 1.00 93.00 69 PRO A N 1
ATOM 561 C CA . PRO A 1 69 ? -19.841 9.203 5.130 1.00 93.00 69 PRO A CA 1
ATOM 562 C C . PRO A 1 69 ? -19.175 9.029 3.759 1.00 93.00 69 PRO A C 1
ATOM 564 O O . PRO A 1 69 ? -18.144 8.365 3.661 1.00 93.00 69 PRO A O 1
ATOM 567 N N . ILE A 1 70 ? -19.703 9.693 2.724 1.00 95.94 70 ILE A N 1
ATOM 568 C CA . ILE A 1 70 ? -19.142 9.683 1.366 1.00 95.94 70 ILE A CA 1
ATOM 569 C C . ILE A 1 70 ? -17.771 10.358 1.345 1.00 95.94 70 ILE A C 1
ATOM 571 O O . ILE A 1 70 ? -16.822 9.810 0.793 1.00 95.94 70 ILE A O 1
ATOM 575 N N . VAL A 1 71 ? -17.643 11.524 1.983 1.00 95.50 71 VAL A N 1
ATOM 576 C CA . VAL A 1 71 ? -16.373 12.262 2.045 1.00 95.50 71 VAL A CA 1
ATOM 577 C C . VAL A 1 71 ? -15.336 11.459 2.815 1.00 95.50 71 VAL A C 1
ATOM 579 O O . VAL A 1 71 ? -14.195 11.361 2.382 1.00 95.50 71 VAL A O 1
ATOM 582 N N . ARG A 1 72 ? -15.728 10.827 3.924 1.00 91.00 72 ARG A N 1
ATOM 583 C CA . ARG A 1 72 ? -14.834 9.956 4.695 1.00 91.00 72 ARG A CA 1
ATOM 584 C C . ARG A 1 72 ? -14.359 8.758 3.873 1.00 91.00 72 ARG A C 1
ATOM 586 O O . ARG A 1 72 ? -13.172 8.451 3.892 1.00 91.00 72 ARG A O 1
ATOM 593 N N . PHE A 1 73 ? -15.265 8.099 3.153 1.00 92.69 73 PHE A N 1
ATOM 594 C CA . PHE A 1 73 ? -14.926 6.993 2.258 1.00 92.69 73 PHE A CA 1
ATOM 595 C C . PHE A 1 73 ? -13.960 7.444 1.158 1.00 92.69 73 PHE A C 1
ATOM 597 O O . PHE A 1 73 ? -12.909 6.832 0.971 1.00 92.69 73 PHE A O 1
ATOM 604 N N . LEU A 1 74 ? -14.261 8.570 0.505 1.00 95.62 74 LEU A N 1
ATOM 605 C CA . LEU A 1 74 ? -13.410 9.165 -0.521 1.00 95.62 74 LEU A CA 1
ATOM 606 C C . LEU A 1 74 ? -12.030 9.536 0.037 1.00 95.62 74 LEU A C 1
ATOM 608 O O . LEU A 1 74 ? -11.029 9.273 -0.608 1.00 95.62 74 LEU A O 1
ATOM 612 N N . LEU A 1 75 ? -11.952 10.095 1.244 1.00 94.00 75 LEU A N 1
ATOM 613 C CA . LEU A 1 75 ? -10.690 10.502 1.864 1.00 94.00 75 LEU A CA 1
ATOM 614 C C . LEU A 1 75 ? -9.791 9.308 2.216 1.00 94.00 75 LEU A C 1
ATOM 616 O O . LEU A 1 75 ? -8.571 9.426 2.182 1.00 94.00 75 LEU A O 1
ATOM 620 N N . VAL A 1 76 ? -10.384 8.160 2.551 1.00 93.31 76 VAL A N 1
ATOM 621 C CA . VAL A 1 76 ? -9.646 6.921 2.841 1.00 93.31 76 VAL A CA 1
ATOM 622 C C . VAL A 1 76 ? -9.181 6.239 1.552 1.00 93.31 76 VAL A C 1
ATOM 624 O O . VAL A 1 76 ? -8.081 5.694 1.508 1.00 93.31 76 VAL A O 1
ATOM 627 N N . ILE A 1 77 ? -9.993 6.285 0.495 1.00 95.06 77 ILE A N 1
ATOM 628 C CA . ILE A 1 77 ? -9.723 5.588 -0.769 1.00 95.06 77 ILE A CA 1
ATOM 629 C C . ILE A 1 77 ? -8.904 6.424 -1.746 1.00 95.06 77 ILE A C 1
ATOM 631 O O . ILE A 1 77 ? -8.053 5.880 -2.433 1.00 95.06 77 ILE A O 1
ATOM 635 N N . ALA A 1 78 ? -9.098 7.734 -1.824 1.00 96.75 78 ALA A N 1
ATOM 636 C CA . ALA A 1 78 ? -8.409 8.558 -2.811 1.00 96.75 78 ALA A CA 1
ATOM 637 C C . ALA A 1 78 ? -6.870 8.482 -2.712 1.00 96.75 78 ALA A C 1
ATOM 639 O O . ALA A 1 78 ? -6.240 8.323 -3.757 1.00 96.75 78 ALA A O 1
ATOM 640 N N . PRO A 1 79 ? -6.229 8.523 -1.524 1.00 96.31 79 PRO A N 1
ATOM 641 C CA . PRO A 1 79 ? -4.768 8.525 -1.436 1.00 96.31 79 PRO A CA 1
ATOM 642 C C . PRO A 1 79 ? -4.060 7.296 -2.042 1.00 96.31 79 PRO A C 1
ATOM 644 O O . PRO A 1 79 ? -3.138 7.505 -2.835 1.00 96.31 79 PRO A O 1
ATOM 647 N N . PRO A 1 80 ? -4.437 6.030 -1.742 1.00 95.69 80 PRO A N 1
ATOM 648 C CA . PRO A 1 80 ? -3.764 4.874 -2.338 1.00 95.69 80 PRO A CA 1
ATOM 649 C C . PRO A 1 80 ? -3.933 4.819 -3.861 1.00 95.69 80 PRO A C 1
ATOM 651 O O . PRO A 1 80 ? -2.971 4.507 -4.562 1.00 95.69 80 PRO A O 1
ATOM 654 N N . TYR A 1 81 ? -5.108 5.182 -4.385 1.00 96.88 81 TYR A N 1
ATOM 655 C CA . TYR A 1 81 ? -5.345 5.222 -5.832 1.00 96.88 81 TYR A CA 1
ATOM 656 C C . TYR A 1 81 ? -4.586 6.366 -6.510 1.00 96.88 81 TYR A C 1
ATOM 658 O O . TYR A 1 81 ? -4.028 6.176 -7.589 1.00 96.88 81 TYR A O 1
ATOM 666 N N . LEU A 1 82 ? -4.502 7.537 -5.876 1.00 97.31 82 LEU A N 1
ATOM 667 C CA . LEU A 1 82 ? -3.734 8.659 -6.406 1.00 97.31 82 LEU A CA 1
ATOM 668 C C . LEU A 1 82 ? -2.246 8.306 -6.497 1.00 97.31 82 LEU A C 1
ATOM 670 O O . LEU A 1 82 ? -1.623 8.533 -7.530 1.00 97.31 82 LEU A O 1
ATOM 674 N N . ALA A 1 83 ? -1.687 7.692 -5.454 1.00 95.69 83 ALA A N 1
ATOM 675 C CA . ALA A 1 83 ? -0.301 7.237 -5.467 1.00 95.69 83 ALA A CA 1
ATOM 676 C C . ALA A 1 83 ? -0.047 6.161 -6.529 1.00 95.69 83 ALA A C 1
ATOM 678 O O . ALA A 1 83 ? 0.966 6.218 -7.227 1.00 95.69 83 ALA A O 1
ATOM 679 N N . PHE A 1 84 ? -0.982 5.221 -6.697 1.00 96.00 84 PHE A N 1
ATOM 680 C CA . PHE A 1 84 ? -0.924 4.216 -7.755 1.00 96.00 84 PHE A CA 1
ATOM 681 C C . PHE A 1 84 ? -0.867 4.859 -9.146 1.00 96.00 84 PHE A C 1
ATOM 683 O O . PHE A 1 84 ? 0.011 4.533 -9.945 1.00 96.00 84 PHE A O 1
ATOM 690 N N . ILE A 1 85 ? -1.763 5.811 -9.424 1.00 97.00 85 ILE A N 1
ATOM 691 C CA . ILE A 1 85 ? -1.825 6.525 -10.706 1.00 97.00 85 ILE A CA 1
ATOM 692 C C . ILE A 1 85 ? -0.540 7.324 -10.940 1.00 97.00 85 ILE A C 1
ATOM 694 O O . ILE A 1 85 ? 0.055 7.216 -12.010 1.00 97.00 85 ILE A O 1
ATOM 698 N N . VAL A 1 86 ? -0.068 8.076 -9.940 1.00 96.56 86 VAL A N 1
ATOM 699 C CA . VAL A 1 86 ? 1.154 8.892 -10.044 1.00 96.56 86 VAL A CA 1
ATOM 700 C C . VAL A 1 86 ? 2.373 8.026 -10.361 1.00 96.56 86 VAL A C 1
ATOM 702 O O . VAL A 1 86 ? 3.124 8.349 -11.282 1.00 96.56 86 VAL A O 1
ATOM 705 N N . ILE A 1 87 ? 2.560 6.907 -9.656 1.00 95.12 87 ILE A N 1
ATOM 706 C CA . ILE A 1 87 ? 3.706 6.013 -9.882 1.00 95.12 87 ILE A CA 1
ATOM 707 C C . ILE A 1 87 ? 3.579 5.281 -11.218 1.00 95.12 87 ILE A C 1
ATOM 709 O O . ILE A 1 87 ? 4.578 5.134 -11.921 1.00 95.12 87 ILE A O 1
ATOM 713 N N . THR A 1 88 ? 2.370 4.885 -11.619 1.00 96.00 88 THR A N 1
ATOM 714 C CA . THR A 1 88 ? 2.125 4.267 -12.933 1.00 96.00 88 THR A CA 1
ATOM 715 C C . THR A 1 88 ? 2.481 5.232 -14.063 1.00 96.00 88 THR A C 1
ATOM 717 O O . THR A 1 88 ? 3.254 4.878 -14.952 1.00 96.00 88 THR A O 1
ATOM 720 N N . ILE A 1 89 ? 1.987 6.474 -14.009 1.00 96.81 89 ILE A N 1
ATOM 721 C CA . ILE A 1 89 ? 2.286 7.509 -15.011 1.00 96.81 89 ILE A CA 1
ATOM 722 C C . ILE A 1 89 ? 3.788 7.798 -15.040 1.00 96.81 89 ILE A C 1
ATOM 724 O O . ILE A 1 89 ? 4.379 7.818 -16.118 1.00 96.81 89 ILE A O 1
ATOM 728 N N . ALA A 1 90 ? 4.426 7.967 -13.879 1.00 94.94 90 ALA A N 1
ATOM 729 C CA . ALA A 1 90 ? 5.868 8.187 -13.800 1.00 94.94 90 ALA A CA 1
ATOM 730 C C . ALA A 1 90 ? 6.656 7.034 -14.448 1.00 94.94 90 ALA A C 1
ATOM 732 O O . ALA A 1 90 ? 7.554 7.281 -15.252 1.00 94.94 90 ALA A O 1
ATOM 733 N N . SER A 1 91 ? 6.270 5.786 -14.169 1.00 93.56 91 SER A N 1
ATOM 734 C CA . SER A 1 91 ? 6.894 4.581 -14.733 1.00 93.56 91 SER A CA 1
ATOM 735 C C . SER A 1 91 ? 6.762 4.515 -16.254 1.00 93.56 91 SER A C 1
ATOM 737 O O . SER A 1 91 ? 7.741 4.246 -16.950 1.00 93.56 91 SER A O 1
ATOM 739 N N . ILE A 1 92 ? 5.570 4.813 -16.782 1.00 95.44 92 ILE A N 1
ATOM 740 C CA . ILE A 1 92 ? 5.315 4.862 -18.228 1.00 95.44 92 ILE A CA 1
ATOM 741 C C . ILE A 1 92 ? 6.166 5.958 -18.873 1.00 95.44 92 ILE A C 1
ATOM 743 O O . ILE A 1 92 ? 6.849 5.699 -19.859 1.00 95.44 92 ILE A O 1
ATOM 747 N N . MET A 1 93 ? 6.187 7.164 -18.300 1.00 95.44 93 MET A N 1
ATOM 748 C CA . MET A 1 93 ? 6.972 8.289 -18.823 1.00 95.44 93 MET A CA 1
ATOM 749 C C . MET A 1 93 ? 8.474 7.984 -18.864 1.00 95.44 93 MET A C 1
ATOM 751 O O . MET A 1 93 ? 9.146 8.341 -19.831 1.00 95.44 93 MET A O 1
ATOM 755 N N . ILE A 1 94 ? 9.001 7.302 -17.844 1.00 93.19 94 ILE A N 1
ATOM 756 C CA . ILE A 1 94 ? 10.397 6.849 -17.805 1.00 93.19 94 ILE A CA 1
ATOM 757 C C . ILE A 1 94 ? 10.654 5.804 -18.899 1.00 93.19 94 ILE A C 1
ATOM 759 O O . ILE A 1 94 ? 11.611 5.945 -19.660 1.00 93.19 94 ILE A O 1
ATOM 763 N N . GLY A 1 95 ? 9.787 4.796 -19.033 1.00 92.94 95 GLY A N 1
ATOM 764 C CA . GLY A 1 95 ? 9.956 3.745 -20.040 1.00 92.94 95 GLY A CA 1
ATOM 765 C C . GLY A 1 95 ? 9.792 4.231 -21.485 1.00 92.94 95 GLY A C 1
ATOM 766 O O . GLY A 1 95 ? 10.463 3.723 -22.381 1.00 92.94 95 GLY A O 1
ATOM 767 N N . LEU A 1 96 ? 8.972 5.261 -21.727 1.00 95.00 96 LEU A N 1
ATOM 768 C CA . LEU A 1 96 ? 8.842 5.896 -23.045 1.00 95.00 96 LEU A CA 1
ATOM 769 C C . LEU A 1 96 ? 10.096 6.683 -23.454 1.00 95.00 96 LEU A C 1
ATOM 771 O O . LEU A 1 96 ? 10.379 6.786 -24.646 1.00 95.00 96 LEU A O 1
ATOM 775 N N . ARG A 1 97 ? 10.864 7.218 -22.493 1.00 95.44 97 ARG A N 1
ATOM 776 C CA . ARG A 1 97 ? 12.098 7.977 -22.770 1.00 95.44 97 ARG A CA 1
ATOM 777 C C . ARG A 1 97 ? 13.275 7.103 -23.200 1.00 95.44 97 ARG A C 1
ATOM 779 O O . ARG A 1 97 ? 14.197 7.620 -23.821 1.00 95.44 97 ARG A O 1
ATOM 786 N N . GLY A 1 98 ? 13.263 5.804 -22.904 1.00 90.12 98 GLY A N 1
ATOM 787 C CA . GLY A 1 98 ? 14.336 4.907 -23.323 1.00 90.12 98 GLY A CA 1
ATOM 788 C C . GLY A 1 98 ? 13.918 3.446 -23.324 1.00 90.12 98 GLY A C 1
ATOM 789 O O . GLY A 1 98 ? 13.744 2.834 -22.274 1.00 90.12 98 GLY A O 1
ATOM 790 N N . ARG A 1 99 ? 13.841 2.846 -24.517 1.00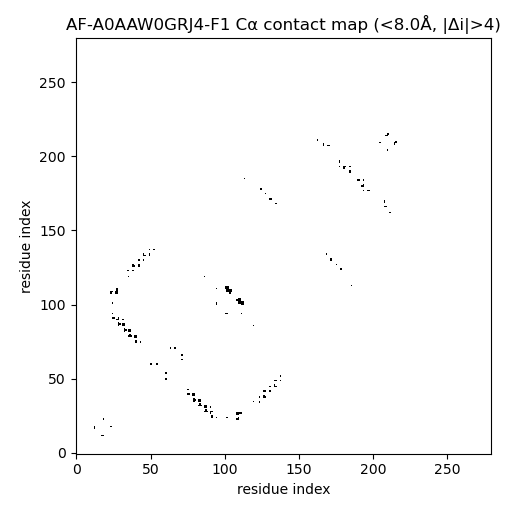 88.19 99 ARG A N 1
ATOM 791 C CA . ARG A 1 99 ? 13.570 1.405 -24.653 1.00 88.19 99 ARG A CA 1
ATOM 792 C C . ARG A 1 99 ? 14.664 0.534 -24.030 1.00 88.19 99 ARG A C 1
ATOM 794 O O . ARG A 1 99 ? 14.383 -0.592 -23.643 1.00 88.19 99 ARG A O 1
ATOM 801 N N . SER A 1 100 ? 15.882 1.063 -23.901 1.00 89.00 100 SER A N 1
ATOM 802 C CA . SER A 1 100 ? 17.028 0.378 -23.297 1.00 89.00 100 SER A CA 1
ATOM 803 C C . SER A 1 100 ? 16.873 0.104 -21.799 1.00 89.00 100 SER A C 1
ATOM 805 O O . SER A 1 100 ? 17.620 -0.705 -21.264 1.00 89.00 100 SER A O 1
ATOM 807 N N . PHE A 1 101 ? 15.924 0.756 -21.115 1.00 86.38 101 PHE A N 1
ATOM 808 C CA . PHE A 1 101 ? 15.683 0.539 -19.685 1.00 86.38 101 PHE A CA 1
ATOM 809 C C . PHE A 1 101 ? 14.786 -0.664 -19.390 1.00 86.38 101 PHE A C 1
ATOM 811 O O . PHE A 1 101 ? 14.656 -1.047 -18.231 1.00 86.38 101 PHE A O 1
ATOM 818 N N . LEU A 1 102 ? 14.147 -1.246 -20.408 1.00 85.31 102 LEU A N 1
ATOM 819 C CA . LEU A 1 102 ? 13.352 -2.457 -20.247 1.00 85.31 102 LEU A CA 1
ATOM 820 C C . LEU A 1 102 ? 14.245 -3.664 -20.479 1.00 85.31 102 LEU A C 1
ATOM 822 O O . LEU A 1 102 ? 14.722 -3.898 -21.588 1.00 85.31 102 LEU A O 1
ATOM 826 N N . THR A 1 103 ? 14.447 -4.449 -19.429 1.00 82.75 103 THR A N 1
ATOM 827 C CA . THR A 1 103 ? 15.147 -5.724 -19.535 1.00 82.75 103 THR A CA 1
ATOM 828 C C . THR A 1 103 ? 14.140 -6.844 -19.328 1.00 82.75 103 THR A C 1
ATOM 830 O O . THR A 1 103 ? 13.483 -6.928 -18.288 1.00 82.75 103 THR A O 1
ATOM 833 N N . ALA A 1 104 ? 14.010 -7.712 -20.331 1.00 79.75 104 ALA A N 1
ATOM 834 C CA . ALA A 1 104 ? 13.238 -8.945 -20.237 1.00 79.75 104 ALA A CA 1
ATOM 835 C C . ALA A 1 104 ? 14.080 -10.013 -19.524 1.00 79.75 104 ALA A C 1
ATOM 837 O O . ALA A 1 104 ? 14.512 -11.000 -20.118 1.00 79.75 104 ALA A O 1
ATOM 838 N N . ASN A 1 105 ? 14.365 -9.783 -18.244 1.00 66.69 105 ASN A N 1
ATOM 839 C CA . ASN A 1 105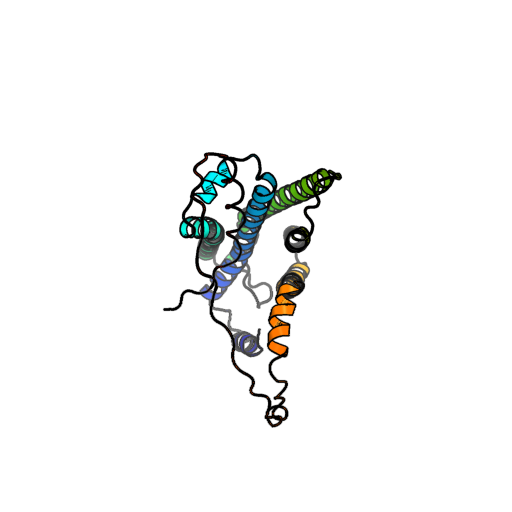 ? 15.059 -10.760 -17.420 1.00 66.69 105 ASN A CA 1
ATOM 840 C C . ASN A 1 105 ? 14.070 -11.903 -17.133 1.00 66.69 105 ASN A C 1
ATOM 842 O O . ASN A 1 105 ? 13.032 -11.683 -16.521 1.00 66.69 105 ASN A O 1
ATOM 846 N N . LEU A 1 106 ? 14.390 -13.120 -17.586 1.00 63.66 106 LEU A N 1
ATOM 847 C CA . LEU A 1 106 ? 13.598 -14.359 -17.455 1.00 63.66 106 LEU A CA 1
ATOM 848 C C . LEU A 1 106 ? 12.416 -14.566 -18.424 1.00 63.66 106 LEU A C 1
ATOM 850 O O . LEU A 1 106 ? 11.707 -15.559 -18.287 1.00 63.66 106 LEU A O 1
ATOM 854 N N . GLY A 1 107 ? 12.185 -13.689 -19.408 1.00 67.62 107 GLY A N 1
ATOM 855 C CA . GLY A 1 107 ? 11.186 -13.909 -20.476 1.00 67.62 107 GLY A CA 1
ATOM 856 C C . GLY A 1 107 ? 9.706 -13.961 -20.045 1.00 67.62 107 GLY A C 1
ATOM 857 O O . GLY A 1 107 ? 8.832 -13.943 -20.904 1.00 67.62 107 GLY A O 1
ATOM 858 N N . LEU A 1 108 ? 9.415 -13.987 -18.740 1.00 70.75 108 LEU A N 1
ATOM 859 C CA . LEU A 1 108 ? 8.061 -14.040 -18.172 1.00 70.75 108 LEU A CA 1
ATOM 860 C C . LEU A 1 108 ? 7.525 -12.655 -17.784 1.00 70.75 108 LEU A C 1
ATOM 862 O O . LEU A 1 108 ? 6.323 -12.409 -17.865 1.00 70.75 108 LEU A O 1
ATOM 866 N N . TYR A 1 109 ? 8.409 -11.750 -17.358 1.00 79.88 109 TYR A N 1
ATOM 867 C CA . TYR A 1 109 ? 8.045 -10.417 -16.886 1.00 79.88 109 TYR A CA 1
ATOM 868 C C . TYR A 1 109 ? 9.016 -9.380 -17.432 1.00 79.88 109 TYR A C 1
ATOM 870 O O . TYR A 1 109 ? 10.227 -9.594 -17.486 1.00 79.88 109 TYR A O 1
ATOM 878 N N . CYS A 1 110 ? 8.473 -8.230 -17.812 1.00 87.31 110 CYS A N 1
ATOM 879 C CA . CYS A 1 110 ? 9.281 -7.063 -18.104 1.00 87.31 110 CYS A CA 1
ATOM 880 C C . CYS A 1 110 ? 9.580 -6.304 -16.820 1.00 87.31 110 CYS A C 1
ATOM 882 O O . CYS A 1 110 ? 8.666 -5.944 -16.077 1.00 87.31 110 CYS A O 1
ATOM 884 N N . THR A 1 111 ? 10.859 -6.035 -16.581 1.00 85.44 111 THR A N 1
ATOM 885 C CA . THR A 1 111 ? 11.310 -5.207 -15.461 1.00 85.44 111 THR A CA 1
ATOM 886 C C . THR A 1 111 ? 11.975 -3.951 -16.001 1.00 85.44 111 THR A C 1
ATOM 888 O O . THR A 1 111 ? 12.720 -4.026 -16.982 1.00 85.44 111 THR A O 1
ATOM 891 N N . ILE A 1 112 ? 11.702 -2.804 -15.380 1.00 87.12 112 ILE A N 1
ATOM 892 C CA . ILE A 1 112 ? 12.443 -1.573 -15.669 1.00 87.12 112 ILE A CA 1
ATOM 893 C C . ILE A 1 112 ? 13.694 -1.556 -14.789 1.00 87.12 112 ILE A C 1
ATOM 895 O O . ILE A 1 112 ? 13.651 -2.010 -13.644 1.00 87.12 112 ILE A O 1
ATOM 899 N N . ASP A 1 113 ? 14.802 -1.035 -15.319 1.00 85.69 113 ASP A N 1
ATOM 900 C CA . ASP A 1 113 ? 16.042 -0.884 -14.562 1.00 85.69 113 ASP A CA 1
ATOM 901 C C . ASP A 1 113 ? 15.799 -0.149 -13.231 1.00 85.69 113 ASP A C 1
ATOM 903 O O . ASP A 1 113 ? 15.240 0.951 -13.143 1.00 85.69 113 ASP A O 1
ATOM 907 N N . LEU A 1 114 ? 16.242 -0.815 -12.173 1.00 74.00 114 LEU A N 1
ATOM 908 C CA . LEU A 1 114 ? 15.947 -0.540 -10.778 1.00 74.00 114 LEU A CA 1
ATOM 909 C C . LEU A 1 114 ? 16.554 0.776 -10.285 1.00 74.00 114 LEU A C 1
ATOM 911 O O . LEU A 1 114 ? 16.050 1.361 -9.325 1.00 74.00 114 LEU A O 1
ATOM 915 N N . LYS A 1 115 ? 17.598 1.280 -10.953 1.00 83.25 115 LYS A N 1
ATOM 916 C CA . LYS A 1 115 ? 18.302 2.513 -10.555 1.00 83.25 115 LYS A CA 1
ATOM 917 C C . LYS A 1 115 ? 17.387 3.738 -10.530 1.00 83.25 115 LYS A C 1
ATOM 919 O O . LYS A 1 115 ? 17.542 4.600 -9.670 1.00 83.25 115 LYS A O 1
ATOM 924 N N . ILE A 1 116 ? 16.416 3.809 -11.441 1.00 82.88 116 ILE A N 1
ATOM 925 C CA . ILE A 1 116 ? 15.495 4.953 -11.547 1.00 82.88 116 ILE A CA 1
ATOM 926 C C . ILE A 1 116 ? 14.355 4.842 -10.515 1.00 82.88 116 ILE A C 1
ATOM 928 O O . ILE A 1 116 ? 13.804 5.848 -10.071 1.00 82.88 116 ILE A O 1
ATOM 932 N N . PHE A 1 117 ? 14.050 3.628 -10.052 1.00 83.69 117 PHE A N 1
ATOM 933 C CA . PHE A 1 117 ? 12.973 3.340 -9.098 1.00 83.69 117 PHE A CA 1
ATOM 934 C C . PHE A 1 117 ? 13.376 3.473 -7.626 1.00 83.69 117 PHE A C 1
ATOM 936 O O . PHE A 1 117 ? 12.618 3.088 -6.736 1.00 83.69 117 PHE A O 1
ATOM 943 N N . PHE A 1 118 ? 14.530 4.077 -7.344 1.00 86.12 118 PHE A N 1
ATOM 944 C CA . PHE A 1 118 ? 14.983 4.299 -5.975 1.00 86.12 118 PHE A CA 1
ATOM 945 C C . PHE A 1 118 ? 13.989 5.143 -5.157 1.00 86.12 118 PHE A C 1
ATOM 947 O O . PHE A 1 118 ? 13.709 4.821 -4.005 1.00 86.12 118 PHE A O 1
ATOM 954 N N . VAL A 1 119 ? 13.388 6.181 -5.755 1.00 88.75 119 VAL A N 1
ATOM 955 C CA . VAL A 1 119 ? 12.499 7.113 -5.034 1.00 88.75 119 VAL A CA 1
ATOM 956 C C . VAL A 1 119 ? 11.225 6.430 -4.500 1.00 88.75 119 VAL A C 1
ATOM 958 O O . VAL A 1 119 ? 10.996 6.513 -3.290 1.00 88.75 119 VAL A O 1
ATOM 961 N N . PRO A 1 120 ? 10.411 5.713 -5.310 1.00 89.00 120 PRO A N 1
ATOM 962 C CA . PRO A 1 120 ? 9.249 4.986 -4.789 1.00 89.00 120 PRO A CA 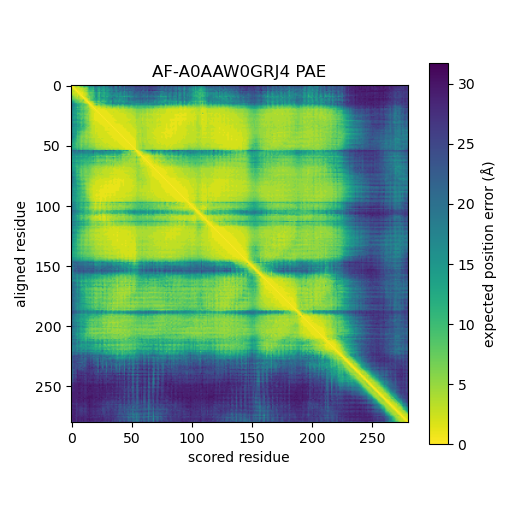1
ATOM 963 C C . PRO A 1 120 ? 9.606 3.922 -3.746 1.00 89.00 120 PRO A C 1
ATOM 965 O O . PRO A 1 120 ? 8.864 3.739 -2.783 1.00 89.00 120 PRO A O 1
ATOM 968 N N . VAL A 1 121 ? 10.746 3.242 -3.907 1.00 87.62 121 VAL A N 1
ATOM 969 C CA . VAL A 1 121 ? 11.209 2.210 -2.965 1.00 87.62 121 VAL A CA 1
ATOM 970 C C . VAL A 1 121 ? 11.551 2.825 -1.612 1.00 87.62 121 VAL A C 1
ATOM 972 O O . VAL A 1 121 ? 11.075 2.339 -0.586 1.00 87.62 121 VAL A O 1
ATOM 975 N N . VAL A 1 122 ? 12.306 3.927 -1.597 1.00 89.75 122 VAL A N 1
ATOM 976 C CA . VAL A 1 122 ? 12.622 4.671 -0.368 1.00 89.75 122 VAL A CA 1
ATOM 977 C C . VAL A 1 122 ? 11.353 5.202 0.289 1.00 89.75 122 VAL A C 1
ATOM 979 O O . VAL A 1 122 ? 11.187 5.056 1.497 1.00 89.75 122 VAL A O 1
ATOM 982 N N . PHE A 1 123 ? 10.424 5.760 -0.490 1.00 90.25 123 PHE A N 1
ATOM 983 C CA . PHE A 1 123 ? 9.134 6.215 0.028 1.00 90.25 123 PHE A CA 1
ATOM 984 C C . PHE A 1 123 ? 8.356 5.075 0.707 1.00 90.25 123 PHE A C 1
ATOM 986 O O . PHE A 1 123 ? 7.918 5.220 1.849 1.00 90.25 123 PHE A O 1
ATOM 993 N N . CYS A 1 124 ? 8.249 3.912 0.056 1.00 90.50 124 CYS A N 1
ATOM 994 C CA . CYS A 1 124 ? 7.590 2.742 0.640 1.00 90.50 124 CYS A CA 1
ATOM 995 C C . CYS A 1 124 ? 8.297 2.270 1.917 1.00 90.50 124 CYS A C 1
ATOM 997 O O . CYS A 1 124 ? 7.629 1.942 2.898 1.00 90.50 124 CYS A O 1
ATOM 999 N N . ALA A 1 125 ? 9.633 2.275 1.934 1.00 88.31 125 ALA A N 1
ATOM 1000 C CA . ALA A 1 125 ? 10.422 1.912 3.106 1.00 88.31 125 ALA A CA 1
ATOM 1001 C C . ALA A 1 125 ? 10.162 2.861 4.289 1.00 88.31 125 ALA A C 1
ATOM 1003 O O . ALA A 1 125 ? 9.924 2.394 5.402 1.00 88.31 125 ALA A O 1
ATOM 1004 N N . LEU A 1 126 ? 10.123 4.177 4.056 1.00 91.94 126 LEU A N 1
ATOM 1005 C CA . LEU A 1 126 ? 9.803 5.170 5.089 1.00 91.94 126 LEU A CA 1
ATOM 1006 C C . LEU A 1 126 ? 8.388 4.977 5.645 1.00 91.94 126 LEU A C 1
ATOM 1008 O O . LEU A 1 126 ? 8.200 4.948 6.863 1.00 91.94 126 LEU A O 1
ATOM 1012 N N . CYS A 1 127 ? 7.396 4.778 4.773 1.00 91.19 127 CYS A N 1
ATOM 1013 C CA . CYS A 1 127 ? 6.034 4.473 5.203 1.00 91.19 127 CYS A CA 1
ATOM 1014 C C . CYS A 1 127 ? 5.986 3.186 6.040 1.00 91.19 127 CYS A C 1
ATOM 1016 O O . CYS A 1 127 ? 5.349 3.163 7.090 1.00 91.19 127 CYS A O 1
ATOM 1018 N N . MET A 1 128 ? 6.704 2.138 5.640 1.00 88.44 128 MET A N 1
ATOM 1019 C CA . MET A 1 128 ? 6.783 0.874 6.381 1.00 88.44 128 MET A CA 1
ATOM 1020 C C . MET A 1 128 ? 7.419 1.035 7.766 1.00 88.44 128 MET A C 1
ATOM 1022 O O . MET A 1 128 ? 6.866 0.543 8.750 1.00 88.44 128 MET A O 1
ATOM 1026 N N . VAL A 1 129 ? 8.514 1.790 7.879 1.00 89.94 129 VAL A N 1
ATOM 1027 C CA . VAL A 1 129 ? 9.121 2.120 9.180 1.00 89.94 129 VAL A CA 1
ATOM 1028 C C . VAL A 1 129 ? 8.135 2.900 10.051 1.00 89.94 129 VAL A C 1
ATOM 1030 O O . VAL A 1 129 ? 7.953 2.566 11.220 1.00 89.94 129 VAL A O 1
ATOM 1033 N N . SER A 1 130 ? 7.431 3.886 9.490 1.00 92.12 130 SER A N 1
ATOM 1034 C CA . SER A 1 130 ? 6.426 4.651 10.240 1.00 92.12 130 SER A CA 1
ATOM 1035 C C . SER A 1 130 ? 5.266 3.773 10.732 1.00 92.12 130 SER A C 1
ATOM 1037 O O . SER A 1 130 ? 4.847 3.891 11.884 1.00 92.12 130 SER A O 1
ATOM 1039 N N . MET A 1 131 ? 4.803 2.820 9.912 1.00 90.88 131 MET A N 1
ATOM 1040 C CA . MET A 1 131 ? 3.784 1.838 10.292 1.00 90.88 131 MET A CA 1
ATOM 1041 C C . MET A 1 131 ? 4.252 0.947 11.437 1.00 90.88 131 MET A C 1
ATOM 1043 O O . MET A 1 131 ? 3.467 0.660 12.343 1.00 90.88 131 MET A O 1
ATOM 1047 N N . LEU A 1 132 ? 5.515 0.516 11.417 1.00 88.00 132 LEU A N 1
ATOM 1048 C CA . LEU A 1 132 ? 6.108 -0.273 12.494 1.00 88.00 132 LEU A CA 1
ATOM 1049 C C . LEU A 1 132 ? 6.136 0.520 13.804 1.00 88.00 132 LEU A C 1
ATOM 1051 O O . LEU A 1 132 ? 5.712 0.000 14.833 1.00 88.00 132 LEU A O 1
ATOM 1055 N N . MET A 1 133 ? 6.565 1.783 13.759 1.00 92.25 133 MET A N 1
ATOM 1056 C CA . MET A 1 133 ? 6.621 2.649 14.942 1.00 92.25 133 MET A CA 1
ATOM 1057 C C . MET A 1 133 ? 5.232 2.882 15.541 1.00 92.25 133 MET A C 1
ATOM 1059 O O . MET A 1 133 ? 5.049 2.738 16.750 1.00 92.25 133 MET A O 1
ATOM 1063 N N . LEU A 1 134 ? 4.229 3.163 14.703 1.00 91.62 134 LEU A N 1
ATOM 1064 C CA . LEU A 1 134 ? 2.839 3.292 15.146 1.00 91.62 134 LEU A CA 1
ATOM 1065 C C . LEU A 1 134 ? 2.313 1.977 15.732 1.00 91.62 134 LEU A C 1
ATOM 1067 O O . LEU A 1 134 ? 1.694 1.979 16.793 1.00 91.62 134 LEU A O 1
ATOM 1071 N N . SER A 1 135 ? 2.599 0.844 15.090 1.00 88.75 135 SER A N 1
ATOM 1072 C CA . SER A 1 135 ? 2.183 -0.475 15.581 1.00 88.75 135 SER A CA 1
ATOM 1073 C C . SER A 1 135 ? 2.810 -0.787 16.945 1.00 88.75 135 SER A C 1
ATOM 1075 O O . SER A 1 135 ? 2.108 -1.172 17.879 1.00 88.75 135 SER A O 1
ATOM 1077 N N . ALA A 1 136 ? 4.115 -0.558 17.099 1.00 89.00 136 ALA A N 1
ATOM 1078 C CA . ALA A 1 136 ? 4.812 -0.725 18.369 1.00 89.00 136 ALA A CA 1
ATOM 1079 C C . ALA A 1 136 ? 4.232 0.201 19.447 1.00 89.00 136 ALA A C 1
ATOM 1081 O O . ALA A 1 136 ? 3.959 -0.247 20.558 1.00 89.00 136 ALA A O 1
ATOM 1082 N N . GLY A 1 137 ? 3.956 1.464 19.113 1.00 91.00 137 GLY A N 1
ATOM 1083 C CA . GLY A 1 137 ? 3.341 2.413 20.038 1.00 91.00 137 GLY A CA 1
ATOM 1084 C C . GLY A 1 137 ? 1.946 1.981 20.506 1.00 91.00 137 GLY A C 1
ATOM 1085 O O . GLY A 1 137 ? 1.642 2.124 21.689 1.00 91.00 137 GLY A O 1
ATOM 1086 N N . ILE A 1 138 ? 1.119 1.397 19.631 1.00 88.25 138 ILE A N 1
ATOM 1087 C CA . ILE A 1 138 ? -0.203 0.870 20.019 1.00 88.25 138 ILE A CA 1
ATOM 1088 C C . ILE A 1 138 ? -0.036 -0.336 20.934 1.00 88.25 138 ILE A C 1
ATOM 1090 O O . ILE A 1 138 ? -0.732 -0.420 21.941 1.00 88.25 138 ILE A O 1
ATOM 1094 N N . LEU A 1 139 ? 0.893 -1.245 20.626 1.00 86.69 139 LEU A N 1
ATOM 1095 C CA . LEU A 1 139 ? 1.159 -2.417 21.460 1.00 86.69 139 LEU A CA 1
ATOM 1096 C C . LEU A 1 139 ? 1.648 -2.012 22.855 1.00 86.69 139 LEU A C 1
ATOM 1098 O O . LEU A 1 139 ? 1.172 -2.548 23.854 1.00 86.69 139 LEU A O 1
ATOM 1102 N N . ILE A 1 140 ? 2.546 -1.027 22.925 1.00 90.50 140 ILE A N 1
ATOM 1103 C CA . ILE A 1 140 ? 3.021 -0.445 24.181 1.00 90.50 140 ILE A CA 1
ATOM 1104 C C . ILE A 1 140 ? 1.839 0.177 24.928 1.00 90.50 140 ILE A C 1
ATOM 1106 O O . ILE A 1 140 ? 1.566 -0.217 26.056 1.00 90.50 140 ILE A O 1
ATOM 1110 N N . GLN A 1 141 ? 1.069 1.078 24.314 1.00 88.12 141 GLN A N 1
ATOM 1111 C CA . GLN A 1 141 ? -0.094 1.688 24.974 1.00 88.12 141 GLN A CA 1
ATOM 1112 C C . GLN A 1 141 ? -1.104 0.645 25.457 1.00 88.12 141 GLN A C 1
ATOM 1114 O O . GLN A 1 141 ? -1.638 0.762 26.559 1.00 88.12 141 GLN A O 1
ATOM 1119 N N . TYR A 1 142 ? -1.343 -0.391 24.659 1.00 84.69 142 TYR A N 1
ATOM 1120 C CA . TYR A 1 142 ? -2.215 -1.500 25.008 1.00 84.69 142 TYR A CA 1
ATOM 1121 C C . TYR A 1 142 ? -1.697 -2.250 26.238 1.00 84.69 142 TYR A C 1
ATOM 1123 O O . TYR A 1 142 ? -2.443 -2.416 27.201 1.00 84.69 142 TYR A O 1
ATOM 1131 N N . TYR A 1 143 ? -0.418 -2.630 26.249 1.00 85.62 143 TYR A N 1
ATOM 1132 C CA . TYR A 1 143 ? 0.213 -3.332 27.367 1.00 85.62 143 TYR A CA 1
ATOM 1133 C C . TYR A 1 143 ? 0.209 -2.498 28.653 1.00 85.62 143 TYR A C 1
ATOM 1135 O O . TYR A 1 143 ? -0.111 -2.993 29.732 1.00 85.62 143 TYR A O 1
ATOM 1143 N N . TRP A 1 144 ? 0.494 -1.201 28.545 1.00 88.25 144 TRP A N 1
ATOM 1144 C CA . TRP A 1 144 ? 0.490 -0.291 29.690 1.00 88.25 144 TRP A CA 1
ATOM 1145 C C . TRP A 1 144 ? -0.922 -0.072 30.241 1.00 88.25 144 TRP A C 1
ATOM 1147 O O . TRP A 1 144 ? -1.121 -0.074 31.455 1.00 88.25 144 TRP A O 1
ATOM 1157 N N . ARG A 1 145 ? -1.924 0.055 29.364 1.00 83.56 145 ARG A N 1
ATOM 1158 C CA . ARG A 1 145 ? -3.329 0.251 29.753 1.00 83.56 145 ARG A CA 1
ATOM 1159 C C . ARG A 1 145 ? -3.994 -1.021 30.276 1.00 83.56 145 ARG A C 1
ATOM 1161 O O . ARG A 1 145 ? -5.020 -0.938 30.943 1.00 83.56 145 ARG A O 1
ATOM 1168 N N . GLN A 1 146 ? -3.425 -2.189 29.991 1.00 76.50 146 GLN A N 1
ATOM 1169 C CA . GLN A 1 146 ? -3.856 -3.452 30.581 1.00 76.50 146 GLN A CA 1
ATOM 1170 C C . GLN A 1 146 ? -3.482 -3.605 32.057 1.00 76.50 146 GLN A C 1
ATOM 1172 O O . GLN A 1 146 ? -3.937 -4.566 32.679 1.00 76.50 146 GLN A O 1
ATOM 1177 N N . ARG A 1 147 ? -2.717 -2.675 32.650 1.00 77.56 147 ARG A N 1
ATOM 1178 C CA . ARG A 1 147 ? -2.520 -2.700 34.100 1.00 77.56 147 ARG A CA 1
ATOM 1179 C C . ARG A 1 147 ? -3.886 -2.679 34.795 1.00 77.56 147 ARG A C 1
ATOM 1181 O O . ARG A 1 147 ? -4.724 -1.840 34.458 1.00 77.56 147 ARG A O 1
ATOM 1188 N N . PRO A 1 148 ? -4.141 -3.648 35.689 1.00 63.62 148 PRO A N 1
ATOM 1189 C CA . PRO A 1 148 ? -5.475 -3.960 36.161 1.00 63.62 148 PRO A CA 1
ATOM 1190 C C . PRO A 1 148 ? -6.032 -2.746 36.887 1.00 63.62 148 PRO A C 1
ATOM 1192 O O . PRO A 1 148 ? -5.568 -2.380 37.961 1.00 63.62 148 PRO A O 1
ATOM 1195 N N . ILE A 1 149 ? -7.042 -2.123 36.289 1.00 63.03 149 ILE A N 1
ATOM 1196 C CA . ILE A 1 149 ? -8.024 -1.367 37.048 1.00 63.03 149 ILE A CA 1
ATOM 1197 C C . ILE A 1 149 ? -9.067 -2.420 37.443 1.00 63.03 149 ILE A C 1
ATOM 1199 O O . ILE A 1 149 ? -9.892 -2.780 36.600 1.00 63.03 149 ILE A O 1
ATOM 1203 N N . PRO A 1 150 ? -9.019 -2.973 38.670 1.00 67.12 150 PRO A N 1
ATOM 1204 C CA . PRO A 1 150 ? -9.810 -4.142 39.061 1.00 67.12 150 PRO A CA 1
ATOM 1205 C C . PRO A 1 150 ? -11.336 -3.930 39.040 1.00 67.12 150 PRO A C 1
ATOM 1207 O O . PRO A 1 150 ? -12.069 -4.890 39.235 1.00 67.12 150 PRO A O 1
ATOM 1210 N N . HIS A 1 151 ? -11.836 -2.714 38.781 1.00 63.31 151 HIS A N 1
ATOM 1211 C CA . HIS A 1 151 ? -13.260 -2.389 38.934 1.00 63.31 151 HIS A CA 1
ATOM 1212 C C . HIS A 1 151 ? -14.072 -2.272 37.629 1.00 63.31 151 HIS A C 1
ATOM 1214 O O . HIS A 1 151 ? -15.293 -2.173 37.689 1.00 63.31 151 HIS A O 1
ATOM 1220 N N . LEU A 1 152 ? -13.448 -2.293 36.445 1.00 56.72 152 LEU A N 1
ATOM 1221 C CA . LEU A 1 152 ? -14.171 -2.155 35.171 1.00 56.72 152 LEU A CA 1
ATOM 1222 C C . LEU A 1 152 ? -14.248 -3.500 34.450 1.00 56.72 152 LEU A C 1
ATOM 1224 O O . LEU A 1 152 ? -13.479 -3.793 33.529 1.00 56.72 152 LEU A O 1
ATOM 1228 N N . GLN A 1 153 ? -15.215 -4.308 34.883 1.00 56.06 153 GLN A N 1
ATOM 1229 C CA . GLN A 1 153 ? -15.685 -5.519 34.211 1.00 56.06 153 GLN A CA 1
ATOM 1230 C C . GLN A 1 153 ? -16.370 -5.160 32.877 1.00 56.06 153 GLN A C 1
ATOM 1232 O O . GLN A 1 153 ? -17.570 -5.329 32.695 1.00 56.06 153 GLN A O 1
ATOM 1237 N N . PHE A 1 154 ? -15.604 -4.648 31.911 1.00 53.66 154 PHE A N 1
ATOM 1238 C CA . PHE A 1 154 ? -16.010 -4.623 30.503 1.00 53.66 154 PHE A CA 1
ATOM 1239 C C . PHE A 1 154 ? -15.784 -6.015 29.910 1.00 53.66 154 PHE A C 1
ATOM 1241 O O . PHE A 1 154 ? -14.852 -6.276 29.141 1.00 53.66 154 PHE A O 1
ATOM 1248 N N . THR A 1 155 ? -16.625 -6.933 30.366 1.00 52.94 155 THR A N 1
ATOM 1249 C CA . THR A 1 155 ? -16.738 -8.317 29.927 1.00 52.94 155 THR A CA 1
ATOM 1250 C C . THR A 1 155 ? -17.431 -8.330 28.557 1.00 52.94 155 THR A C 1
ATOM 1252 O O . THR A 1 155 ? -18.318 -7.528 28.277 1.00 52.94 155 THR A O 1
ATOM 1255 N N . THR A 1 156 ? -16.996 -9.232 27.679 1.00 56.66 156 THR A N 1
ATOM 1256 C CA . THR A 1 156 ? -17.667 -9.645 26.426 1.00 56.66 156 THR A CA 1
ATOM 1257 C C . THR A 1 156 ? -17.213 -8.999 25.101 1.00 56.66 156 THR A C 1
ATOM 1259 O O . THR A 1 156 ? -16.890 -9.757 24.190 1.00 56.66 156 THR A O 1
ATOM 1262 N N . HIS A 1 157 ? -17.049 -7.677 24.932 1.00 57.06 157 HIS A N 1
ATOM 1263 C CA . HIS A 1 157 ? -16.714 -7.126 23.585 1.00 57.06 157 HIS A CA 1
ATOM 1264 C C . HIS A 1 157 ? -15.208 -7.035 23.235 1.00 57.06 157 HIS A C 1
ATOM 1266 O O . HIS A 1 157 ? -14.833 -6.721 22.101 1.00 57.06 157 HIS A O 1
ATOM 1272 N N . ARG A 1 158 ? -14.319 -7.337 24.191 1.00 64.25 158 ARG A N 1
ATOM 1273 C CA . ARG A 1 158 ? -12.857 -7.139 24.080 1.00 64.25 158 ARG A CA 1
ATOM 1274 C C . ARG A 1 158 ? -12.153 -8.121 23.131 1.00 64.25 158 ARG A C 1
ATOM 1276 O O . ARG A 1 158 ? -11.103 -7.797 22.585 1.00 64.25 158 ARG A O 1
ATOM 1283 N N . GLY A 1 159 ? -12.733 -9.302 22.905 1.00 68.81 159 GLY A N 1
ATOM 1284 C CA . GLY A 1 159 ? -12.102 -10.367 22.115 1.00 68.81 159 GLY A CA 1
ATOM 1285 C C . GLY A 1 159 ? -12.023 -10.088 20.610 1.00 68.81 159 GLY A C 1
ATOM 1286 O O . GLY A 1 159 ? -11.101 -10.564 19.953 1.00 68.81 159 GLY A O 1
ATOM 1287 N N . SER A 1 160 ? -12.953 -9.303 20.054 1.00 68.50 160 SER A N 1
ATOM 1288 C CA . SER A 1 160 ? -12.980 -9.014 18.609 1.00 68.50 160 SER A CA 1
ATOM 1289 C C . SER A 1 160 ? -11.861 -8.049 18.189 1.00 68.50 160 SER A C 1
ATOM 1291 O O . SER A 1 160 ? -11.164 -8.285 17.200 1.00 68.50 160 SER A O 1
ATOM 1293 N N . ALA A 1 161 ? -11.591 -7.026 19.010 1.00 72.12 161 ALA A N 1
ATOM 1294 C CA . ALA A 1 161 ? -10.556 -6.029 18.734 1.00 72.12 161 ALA A CA 1
ATOM 1295 C C . ALA A 1 161 ? -9.141 -6.632 18.686 1.00 72.12 161 ALA A C 1
ATOM 1297 O O . ALA A 1 161 ? -8.330 -6.227 17.862 1.00 72.12 161 ALA A O 1
ATOM 1298 N N . VAL A 1 162 ? -8.845 -7.635 19.520 1.00 73.81 162 VAL A N 1
ATOM 1299 C CA . VAL A 1 162 ? -7.527 -8.297 19.537 1.00 73.81 162 VAL A CA 1
ATOM 1300 C C . VAL A 1 162 ? -7.291 -9.108 18.261 1.00 73.81 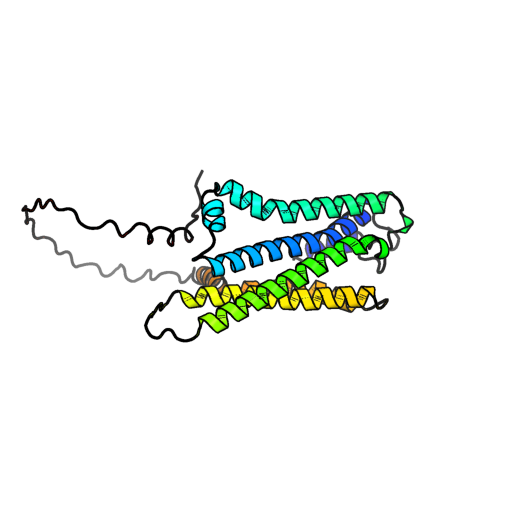162 VAL A C 1
ATOM 1302 O O . VAL A 1 162 ? -6.184 -9.107 17.728 1.00 73.81 162 VAL A O 1
ATOM 1305 N N . LYS A 1 163 ? -8.331 -9.761 17.728 1.00 78.75 163 LYS A N 1
ATOM 1306 C CA . LYS A 1 163 ? -8.225 -10.582 16.511 1.00 78.75 163 LYS A CA 1
ATOM 1307 C C . LYS A 1 163 ? -7.908 -9.743 15.277 1.00 78.75 163 LYS A C 1
ATOM 1309 O O . LYS A 1 163 ? -7.018 -10.103 14.510 1.00 78.75 163 LYS A O 1
ATOM 1314 N N . ILE A 1 164 ? -8.601 -8.615 15.095 1.00 79.00 164 ILE A N 1
ATOM 1315 C CA . ILE A 1 164 ? -8.301 -7.694 13.989 1.00 79.00 164 ILE A CA 1
ATOM 1316 C C . ILE A 1 164 ? -6.895 -7.098 14.132 1.00 79.00 164 ILE A C 1
ATOM 1318 O O . ILE A 1 164 ? -6.197 -6.927 13.138 1.00 79.00 164 ILE A O 1
ATOM 1322 N N . TRP A 1 165 ? -6.440 -6.873 15.365 1.00 76.50 165 TRP A N 1
ATOM 1323 C CA . TRP A 1 165 ? -5.104 -6.357 15.639 1.00 76.50 165 TRP A CA 1
ATOM 1324 C C . TRP A 1 165 ? -3.993 -7.348 15.293 1.00 76.50 165 TRP A C 1
ATOM 1326 O O . TRP A 1 165 ? -3.064 -7.009 14.562 1.00 76.50 165 TRP A O 1
ATOM 1336 N N . LEU A 1 166 ? -4.118 -8.592 15.765 1.00 80.38 166 LEU A N 1
ATOM 1337 C CA . LEU A 1 166 ? -3.177 -9.673 15.467 1.00 80.38 166 LEU A CA 1
ATOM 1338 C C . LEU A 1 166 ? -3.005 -9.846 13.954 1.00 80.38 166 LEU A C 1
ATOM 1340 O O . LEU A 1 166 ? -1.893 -10.000 13.459 1.00 80.38 166 LEU A O 1
ATOM 1344 N N . ARG A 1 167 ? -4.109 -9.748 13.214 1.00 77.94 167 ARG A N 1
ATOM 1345 C CA . ARG A 1 167 ? -4.134 -9.830 11.756 1.00 77.94 167 ARG A CA 1
ATOM 1346 C C . ARG A 1 167 ? -3.287 -8.747 11.086 1.00 77.94 167 ARG A C 1
ATOM 1348 O O . ARG A 1 167 ? -2.495 -9.050 10.197 1.00 77.94 167 ARG A O 1
ATOM 1355 N N . VAL A 1 168 ? -3.452 -7.497 11.521 1.00 77.44 168 VAL A N 1
ATOM 1356 C CA . VAL A 1 168 ? -2.685 -6.351 11.009 1.00 77.44 168 VAL A CA 1
ATOM 1357 C C . VAL A 1 168 ? -1.206 -6.503 11.359 1.00 77.44 168 VAL A C 1
ATOM 1359 O O . VAL A 1 168 ? -0.357 -6.250 10.510 1.00 77.44 168 VAL A O 1
ATOM 1362 N N . LEU A 1 169 ? -0.888 -6.987 12.564 1.00 80.69 169 LEU A N 1
ATOM 1363 C CA . LEU A 1 169 ? 0.490 -7.233 12.990 1.00 80.69 169 LEU A CA 1
ATOM 1364 C C . LEU A 1 169 ? 1.177 -8.301 12.129 1.00 80.69 169 LEU A C 1
ATOM 1366 O O . LEU A 1 169 ? 2.283 -8.069 11.651 1.00 80.69 169 LEU A O 1
ATOM 1370 N N . VAL A 1 170 ? 0.522 -9.442 11.894 1.00 84.44 170 VAL A N 1
ATOM 1371 C CA . VAL A 1 170 ? 1.065 -10.524 11.053 1.00 84.44 170 VAL A CA 1
ATOM 1372 C C . VAL A 1 170 ? 1.283 -10.039 9.621 1.00 84.44 170 VAL A C 1
ATOM 1374 O O . VAL A 1 170 ? 2.345 -10.278 9.048 1.00 84.44 170 VAL A O 1
ATOM 1377 N N . PHE A 1 171 ? 0.320 -9.305 9.058 1.00 79.62 171 PHE A N 1
ATOM 1378 C CA . PHE A 1 171 ? 0.455 -8.725 7.721 1.00 79.62 171 PHE A CA 1
ATOM 1379 C C . PHE A 1 171 ? 1.611 -7.716 7.639 1.00 79.62 171 PHE A C 1
ATOM 1381 O O . PHE A 1 171 ? 2.368 -7.720 6.666 1.00 79.62 171 PHE A O 1
ATOM 1388 N N . ASN A 1 172 ? 1.789 -6.884 8.668 1.00 80.94 172 ASN A N 1
ATOM 1389 C CA . ASN A 1 172 ? 2.870 -5.901 8.727 1.00 80.94 172 ASN A CA 1
ATOM 1390 C C . ASN A 1 172 ? 4.247 -6.577 8.866 1.00 80.94 172 ASN A C 1
ATOM 1392 O O . ASN A 1 172 ? 5.170 -6.259 8.119 1.00 80.94 172 ASN A O 1
ATOM 1396 N N . LEU A 1 173 ? 4.372 -7.579 9.743 1.00 83.12 173 LEU A N 1
ATOM 1397 C CA . LEU A 1 173 ? 5.597 -8.376 9.887 1.00 83.12 173 LEU A CA 1
ATOM 1398 C C . LEU A 1 173 ? 5.972 -9.075 8.577 1.00 83.12 173 LEU A C 1
ATOM 1400 O O . LEU A 1 173 ? 7.118 -8.996 8.139 1.00 83.12 173 LEU A O 1
ATOM 1404 N N . TYR A 1 174 ? 5.000 -9.697 7.908 1.00 83.69 174 TYR A N 1
ATOM 1405 C CA . TYR A 1 174 ? 5.223 -10.314 6.603 1.00 83.69 174 TYR A CA 1
ATOM 1406 C C . TYR A 1 174 ? 5.665 -9.290 5.546 1.00 83.69 174 TYR A C 1
ATOM 1408 O O . TYR A 1 174 ? 6.593 -9.533 4.771 1.00 83.69 174 TYR A O 1
ATOM 1416 N N . SER A 1 175 ? 5.035 -8.114 5.542 1.00 80.00 175 SER A N 1
ATOM 1417 C CA . SER A 1 175 ? 5.388 -7.018 4.637 1.00 80.00 175 SER A CA 1
ATOM 1418 C C . SER A 1 175 ? 6.806 -6.500 4.898 1.00 80.00 175 SER A C 1
ATOM 1420 O O . SER A 1 175 ? 7.524 -6.203 3.947 1.00 80.00 175 SER A O 1
ATOM 1422 N N . MET A 1 176 ? 7.260 -6.455 6.157 1.00 80.31 176 MET A N 1
ATOM 1423 C CA . MET A 1 176 ? 8.648 -6.120 6.500 1.00 80.31 176 MET A CA 1
ATOM 1424 C C . MET A 1 176 ? 9.640 -7.150 5.969 1.00 80.31 176 MET A C 1
ATOM 1426 O O . MET A 1 176 ? 10.650 -6.760 5.391 1.00 80.31 176 MET A O 1
ATOM 1430 N N . VAL A 1 177 ? 9.353 -8.446 6.121 1.00 84.75 177 VAL A N 1
ATOM 1431 C CA . VAL A 1 177 ? 10.209 -9.515 5.577 1.00 84.75 177 VAL A CA 1
ATOM 1432 C C . VAL A 1 177 ? 10.290 -9.407 4.056 1.00 84.75 177 VAL A C 1
ATOM 1434 O O . VAL A 1 177 ? 11.375 -9.467 3.485 1.00 84.75 177 VAL A O 1
ATOM 1437 N N . THR A 1 178 ? 9.153 -9.167 3.404 1.00 80.12 178 THR A N 1
ATOM 1438 C CA . THR A 1 178 ? 9.073 -9.007 1.946 1.00 80.12 178 THR A CA 1
ATOM 1439 C C . THR A 1 178 ? 9.854 -7.784 1.466 1.00 80.12 178 THR A C 1
ATOM 1441 O O . THR A 1 178 ? 10.618 -7.870 0.503 1.00 80.12 178 THR A O 1
ATOM 1444 N N . LEU A 1 179 ? 9.712 -6.644 2.147 1.00 78.31 179 LEU A N 1
ATOM 1445 C CA . LEU A 1 179 ? 10.441 -5.425 1.805 1.00 78.31 179 LEU A CA 1
ATOM 1446 C C . LEU A 1 179 ? 11.938 -5.580 2.084 1.00 78.31 179 LEU A C 1
ATOM 1448 O O . LEU A 1 179 ? 12.748 -5.179 1.256 1.00 78.31 179 LEU A O 1
ATOM 1452 N N . GLY A 1 180 ? 12.313 -6.209 3.197 1.00 82.88 180 GLY A N 1
ATOM 1453 C CA . GLY A 1 180 ? 13.703 -6.525 3.522 1.00 82.88 180 GLY A CA 1
ATOM 1454 C C . GLY A 1 180 ? 14.345 -7.422 2.467 1.00 82.88 180 GLY A C 1
ATOM 1455 O O . GLY A 1 180 ? 15.428 -7.111 1.982 1.00 82.88 180 GLY A O 1
ATOM 1456 N N . ALA A 1 181 ? 13.648 -8.473 2.031 1.00 80.94 181 ALA A N 1
ATOM 1457 C CA . ALA A 1 181 ? 14.095 -9.325 0.931 1.00 80.94 181 ALA A CA 1
ATOM 1458 C C . ALA A 1 181 ? 14.217 -8.547 -0.389 1.00 80.94 181 ALA A C 1
ATOM 1460 O O . ALA A 1 181 ? 15.166 -8.756 -1.142 1.00 80.94 181 ALA A O 1
ATOM 1461 N N . SER A 1 182 ? 13.298 -7.611 -0.642 1.00 75.88 182 SER A N 1
ATOM 1462 C CA . SER A 1 182 ? 13.357 -6.732 -1.814 1.00 75.88 182 SER A CA 1
ATOM 1463 C C . SER A 1 182 ? 14.582 -5.816 -1.757 1.00 75.88 182 SER A C 1
ATOM 1465 O O . SER A 1 182 ? 15.329 -5.748 -2.725 1.00 75.88 182 SER A O 1
ATOM 1467 N N . LEU A 1 183 ? 14.855 -5.166 -0.620 1.00 79.25 183 LEU A N 1
ATOM 1468 C CA . LEU A 1 183 ? 16.048 -4.332 -0.419 1.00 79.25 183 LEU A CA 1
ATOM 1469 C C . LEU A 1 183 ? 17.345 -5.141 -0.520 1.00 79.25 183 LEU A C 1
ATOM 1471 O O . LEU A 1 183 ? 18.306 -4.682 -1.128 1.00 79.25 183 LEU A O 1
ATOM 1475 N N . LEU A 1 184 ? 17.371 -6.358 0.024 1.00 82.94 184 LEU A N 1
ATOM 1476 C CA . LEU A 1 184 ? 18.508 -7.265 -0.129 1.00 82.94 184 LEU A CA 1
ATOM 1477 C C . LEU A 1 184 ? 18.736 -7.632 -1.596 1.00 82.94 184 LEU A C 1
ATOM 1479 O O . LEU A 1 184 ? 19.878 -7.660 -2.035 1.00 82.94 184 LEU A O 1
ATOM 1483 N N . TYR A 1 185 ? 17.674 -7.844 -2.375 1.00 77.31 185 TYR A N 1
ATOM 1484 C CA . TYR A 1 185 ? 17.776 -8.043 -3.822 1.00 77.31 185 TYR A CA 1
ATOM 1485 C C . TYR A 1 185 ? 18.322 -6.804 -4.551 1.00 77.31 185 TYR A C 1
ATOM 1487 O O . TYR A 1 185 ? 19.088 -6.943 -5.500 1.00 77.31 185 TYR A O 1
ATOM 1495 N N . PHE A 1 186 ? 17.995 -5.591 -4.090 1.00 73.62 186 PHE A N 1
ATOM 1496 C CA . PHE A 1 186 ? 18.602 -4.367 -4.630 1.00 73.62 186 PHE A CA 1
ATOM 1497 C C . PHE A 1 186 ? 20.115 -4.300 -4.382 1.00 73.62 186 PHE A C 1
ATOM 1499 O O . PHE A 1 186 ? 20.840 -3.767 -5.219 1.00 73.62 186 PHE A O 1
ATOM 1506 N N . VAL A 1 187 ? 20.594 -4.815 -3.246 1.00 83.12 187 VAL A N 1
ATOM 1507 C CA . VAL A 1 187 ? 22.021 -4.780 -2.878 1.00 83.12 187 VAL A CA 1
ATOM 1508 C C . VAL A 1 187 ? 22.794 -5.962 -3.468 1.00 83.12 187 VAL A C 1
ATOM 1510 O O . VAL A 1 187 ? 23.957 -5.822 -3.839 1.00 83.12 187 VAL A O 1
ATOM 1513 N N . SER A 1 188 ? 22.166 -7.131 -3.567 1.00 76.38 188 SER A N 1
ATOM 1514 C CA . SER A 1 188 ? 22.786 -8.371 -4.026 1.00 76.38 188 SER A CA 1
ATOM 1515 C C . SER A 1 188 ? 22.174 -8.814 -5.348 1.00 76.38 188 SER A C 1
ATOM 1517 O O . SER A 1 188 ? 21.036 -9.281 -5.399 1.00 76.38 188 SER A O 1
ATOM 1519 N N . ALA A 1 189 ? 22.953 -8.703 -6.424 1.00 63.94 189 ALA A N 1
ATOM 1520 C CA . ALA A 1 189 ? 22.534 -9.142 -7.744 1.00 63.94 189 ALA A CA 1
ATOM 1521 C C . ALA A 1 189 ? 22.193 -10.649 -7.746 1.00 63.94 189 ALA A C 1
ATOM 1523 O O . ALA A 1 189 ? 23.022 -11.477 -7.375 1.00 63.94 189 ALA A O 1
ATOM 1524 N N . SER A 1 190 ? 20.990 -10.987 -8.233 1.00 68.62 190 SER A N 1
ATOM 1525 C CA . SER A 1 190 ? 20.531 -12.327 -8.662 1.00 68.62 190 SER A CA 1
ATOM 1526 C C . SER A 1 190 ? 20.003 -13.343 -7.628 1.00 68.62 190 SER A C 1
ATOM 1528 O O . SER A 1 190 ? 20.158 -14.547 -7.809 1.00 68.62 190 SER A O 1
ATOM 1530 N N . ASN A 1 191 ? 19.269 -12.917 -6.597 1.00 76.88 191 ASN A N 1
ATOM 1531 C CA . ASN A 1 191 ? 18.555 -13.881 -5.741 1.00 76.88 191 ASN A CA 1
ATOM 1532 C C . ASN A 1 191 ? 17.142 -14.214 -6.282 1.00 76.88 191 ASN A C 1
ATOM 1534 O O . ASN A 1 191 ? 16.385 -13.285 -6.561 1.00 76.88 191 ASN A O 1
ATOM 1538 N N . PRO A 1 192 ? 16.729 -15.498 -6.376 1.00 79.25 192 PRO A N 1
ATOM 1539 C CA . PRO A 1 192 ? 15.373 -15.904 -6.788 1.00 79.25 192 PRO A CA 1
ATOM 1540 C C . PRO A 1 192 ? 14.310 -15.756 -5.678 1.00 79.25 192 PRO A C 1
ATOM 1542 O O . PRO A 1 192 ? 13.111 -15.871 -5.930 1.00 79.25 192 PRO A O 1
ATOM 1545 N N . LEU A 1 193 ? 14.740 -15.471 -4.446 1.00 77.44 193 LEU A N 1
ATOM 1546 C CA . LEU A 1 193 ? 13.898 -15.307 -3.256 1.00 77.44 193 LEU A CA 1
ATOM 1547 C C . LEU A 1 193 ? 12.679 -14.368 -3.393 1.00 77.44 193 LEU A C 1
ATOM 1549 O O . LEU A 1 193 ? 11.594 -14.779 -2.975 1.00 77.44 193 LEU A O 1
ATOM 1553 N N . PRO A 1 194 ? 12.787 -13.138 -3.943 1.00 74.88 194 PRO A N 1
ATOM 1554 C CA . PRO A 1 194 ? 11.650 -12.217 -3.998 1.00 74.88 194 PRO A CA 1
ATOM 1555 C C . PRO A 1 194 ? 10.477 -12.782 -4.805 1.00 74.88 194 PRO A C 1
ATOM 1557 O O . PRO A 1 194 ? 9.328 -12.571 -4.426 1.00 74.88 194 PRO A O 1
ATOM 1560 N N . TYR A 1 195 ? 10.746 -13.577 -5.846 1.00 75.12 195 TYR A N 1
ATOM 1561 C CA . TYR A 1 195 ? 9.698 -14.223 -6.636 1.00 75.12 195 TYR A CA 1
ATOM 1562 C C . TYR A 1 195 ? 8.928 -15.271 -5.826 1.00 75.12 195 TYR A C 1
ATOM 1564 O O . TYR A 1 195 ? 7.702 -15.334 -5.903 1.00 75.12 195 TYR A O 1
ATOM 1572 N N . MET A 1 196 ? 9.623 -16.054 -4.996 1.00 83.31 196 MET A N 1
ATOM 1573 C CA . MET A 1 196 ? 8.978 -17.036 -4.116 1.00 83.31 196 MET A CA 1
ATOM 1574 C C . MET A 1 196 ? 8.118 -16.359 -3.044 1.00 83.31 196 MET A C 1
ATOM 1576 O O . MET A 1 196 ? 6.995 -16.789 -2.787 1.00 83.31 196 MET A O 1
ATOM 1580 N N . ILE A 1 197 ? 8.609 -15.265 -2.456 1.00 82.44 197 ILE A N 1
ATOM 1581 C CA . ILE A 1 197 ? 7.857 -14.487 -1.460 1.00 82.44 197 ILE A CA 1
ATOM 1582 C C . ILE A 1 197 ? 6.627 -13.836 -2.102 1.00 82.44 197 ILE A C 1
ATOM 1584 O O . ILE A 1 197 ? 5.540 -13.832 -1.520 1.00 82.44 197 ILE A O 1
ATOM 1588 N N . GLN A 1 198 ? 6.764 -13.326 -3.326 1.00 76.44 198 GLN A N 1
ATOM 1589 C CA . GLN A 1 198 ? 5.642 -12.758 -4.064 1.00 76.44 198 GLN A CA 1
ATOM 1590 C C . GLN A 1 198 ? 4.580 -13.821 -4.381 1.00 76.44 198 GLN A C 1
ATOM 1592 O O . GLN A 1 198 ? 3.390 -13.551 -4.233 1.00 76.44 198 GLN A O 1
ATOM 1597 N N . ALA A 1 199 ? 4.985 -15.047 -4.726 1.00 83.56 199 ALA A N 1
ATOM 1598 C CA . ALA A 1 199 ? 4.065 -16.168 -4.931 1.00 83.56 199 ALA A CA 1
ATOM 1599 C C . ALA A 1 199 ? 3.360 -16.624 -3.638 1.00 83.56 199 ALA A C 1
ATOM 1601 O O . ALA A 1 199 ? 2.250 -17.152 -3.698 1.00 83.56 199 ALA A O 1
ATOM 1602 N N . ALA A 1 200 ? 3.957 -16.391 -2.467 1.00 86.38 200 ALA A N 1
ATOM 1603 C CA . ALA A 1 200 ? 3.355 -16.718 -1.175 1.00 86.38 200 ALA A CA 1
ATOM 1604 C C . ALA A 1 200 ? 2.308 -15.689 -0.702 1.00 86.38 200 ALA A C 1
ATOM 1606 O O . ALA A 1 200 ? 1.494 -16.009 0.168 1.00 86.38 200 ALA A O 1
ATOM 1607 N N . LEU A 1 201 ? 2.264 -14.481 -1.286 1.00 80.19 201 LEU A N 1
ATOM 1608 C CA . LEU A 1 201 ? 1.330 -13.416 -0.889 1.00 80.19 201 LEU A CA 1
ATOM 1609 C C . LEU A 1 201 ? -0.144 -13.861 -0.853 1.00 80.19 201 LEU A C 1
ATOM 1611 O O . LEU A 1 201 ? -0.799 -13.601 0.159 1.00 80.19 201 LEU A O 1
ATOM 1615 N N . PRO A 1 202 ? -0.694 -14.547 -1.877 1.00 80.94 202 PRO A N 1
ATOM 1616 C CA . PRO A 1 202 ? -2.090 -14.982 -1.857 1.00 80.94 202 PRO A CA 1
ATOM 1617 C C . PRO A 1 202 ? -2.365 -16.027 -0.776 1.00 80.94 202 PRO A C 1
ATOM 1619 O O . PRO A 1 202 ? -3.439 -16.020 -0.181 1.00 80.94 202 PRO A O 1
ATOM 1622 N N . VAL A 1 203 ? -1.395 -16.900 -0.488 1.00 85.25 203 VAL A N 1
ATOM 1623 C CA . VAL A 1 203 ? -1.517 -17.936 0.549 1.00 85.25 203 VAL A CA 1
ATOM 1624 C C . VAL A 1 203 ? -1.526 -17.295 1.930 1.00 85.25 203 VAL A C 1
ATOM 1626 O O . VAL A 1 203 ? -2.383 -17.609 2.753 1.00 85.25 203 VAL A O 1
ATOM 1629 N N . VAL A 1 204 ? -0.624 -16.344 2.173 1.00 83.12 204 VAL A N 1
ATOM 1630 C CA . VAL A 1 204 ? -0.582 -15.589 3.429 1.00 83.12 204 VAL A CA 1
ATOM 1631 C C . VAL A 1 204 ? -1.842 -14.753 3.589 1.00 83.12 204 VAL A C 1
ATOM 1633 O O . VAL A 1 204 ? -2.435 -14.760 4.663 1.00 83.12 204 VAL A O 1
ATOM 1636 N N . ALA A 1 205 ? -2.311 -14.092 2.530 1.00 80.94 205 ALA A N 1
ATOM 1637 C CA . ALA A 1 205 ? -3.591 -13.400 2.554 1.00 80.94 205 ALA A CA 1
ATOM 1638 C C . ALA A 1 205 ? -4.725 -14.375 2.902 1.00 80.94 205 ALA A C 1
ATOM 1640 O O . ALA A 1 205 ? -5.475 -14.123 3.839 1.00 80.94 205 ALA A O 1
ATOM 1641 N N . LEU A 1 206 ? -4.818 -15.526 2.241 1.00 83.81 206 LEU A N 1
ATOM 1642 C CA . LEU A 1 206 ? -5.837 -16.529 2.541 1.00 83.81 206 LEU A CA 1
ATOM 1643 C C . LEU A 1 206 ? -5.750 -17.037 3.985 1.00 83.81 206 LEU A C 1
ATOM 1645 O O . LEU A 1 206 ? -6.782 -17.219 4.618 1.00 83.81 206 LEU A O 1
ATOM 1649 N N . LEU A 1 207 ? -4.556 -17.188 4.550 1.00 84.50 207 LEU A N 1
ATOM 1650 C CA . LEU A 1 207 ? -4.367 -17.585 5.947 1.00 84.50 207 LEU A CA 1
ATOM 1651 C C . LEU A 1 207 ? -4.798 -16.471 6.919 1.00 84.50 207 LEU A C 1
ATOM 1653 O O . LEU A 1 207 ? -5.503 -16.707 7.901 1.00 84.50 207 LEU A O 1
ATOM 1657 N N . VAL A 1 208 ? -4.430 -15.228 6.623 1.00 81.75 208 VAL A N 1
ATOM 1658 C CA . VAL A 1 208 ? -4.735 -14.036 7.429 1.00 81.75 208 VAL A CA 1
ATOM 1659 C C . VAL A 1 208 ? -6.230 -13.693 7.384 1.00 81.75 208 VAL A C 1
ATOM 1661 O O . VAL A 1 208 ? -6.829 -13.373 8.412 1.00 81.75 208 VAL A O 1
ATOM 1664 N N . PHE A 1 209 ? -6.858 -13.757 6.210 1.00 79.94 209 PHE A N 1
ATOM 1665 C CA . PHE A 1 209 ? -8.295 -13.533 6.035 1.00 79.94 209 PHE A CA 1
ATOM 1666 C C . PHE A 1 209 ? -9.104 -14.764 6.471 1.00 79.94 209 PHE A C 1
ATOM 1668 O O . PHE A 1 209 ? -10.067 -14.618 7.215 1.00 79.94 209 PHE A O 1
ATOM 1675 N N . GLY A 1 210 ? -8.689 -15.972 6.100 1.00 81.56 210 GLY A N 1
ATOM 1676 C CA . GLY A 1 210 ? -9.404 -17.219 6.388 1.00 81.56 210 GLY A CA 1
ATOM 1677 C C . GLY A 1 210 ? -9.374 -17.655 7.853 1.00 81.56 210 GLY A C 1
ATOM 1678 O O . GLY A 1 210 ? -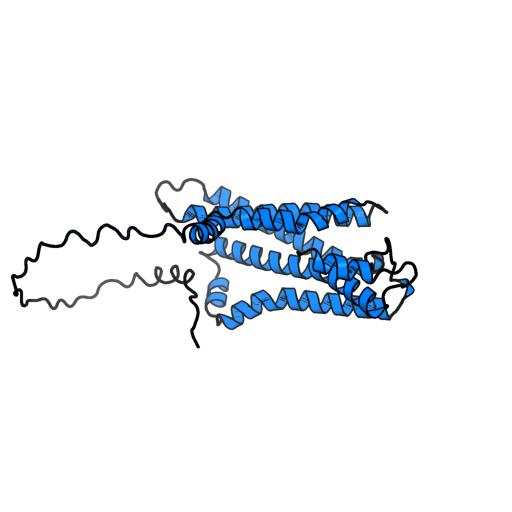10.288 -18.341 8.295 1.00 81.56 210 GLY A O 1
ATOM 1679 N N . SER A 1 211 ? -8.393 -17.213 8.647 1.00 81.56 211 SER A N 1
ATOM 1680 C CA . SER A 1 211 ? -8.336 -17.510 10.092 1.00 81.56 211 SER A CA 1
ATOM 1681 C C . SER A 1 211 ? -9.422 -16.814 10.927 1.00 81.56 211 SER A C 1
ATOM 1683 O O . SER A 1 211 ? -9.549 -17.072 12.127 1.00 81.56 211 SER A O 1
ATOM 1685 N N . GLN A 1 212 ? -10.241 -15.941 10.330 1.00 78.88 212 GLN A N 1
ATOM 1686 C CA . GLN A 1 212 ? -11.365 -15.334 11.034 1.00 78.88 212 GLN A CA 1
ATOM 1687 C C . GLN A 1 212 ? -12.490 -16.354 11.216 1.00 78.88 212 GLN A C 1
ATOM 1689 O O . GLN A 1 212 ? -13.154 -16.753 10.262 1.00 78.88 212 GLN A O 1
ATOM 1694 N N . ALA A 1 213 ? -12.753 -16.718 12.474 1.00 76.19 213 ALA A N 1
ATOM 1695 C CA . ALA A 1 213 ? -13.884 -17.570 12.843 1.00 76.19 213 ALA A CA 1
ATOM 1696 C C . ALA A 1 213 ? -15.225 -17.039 12.308 1.00 76.19 213 ALA A C 1
ATOM 1698 O O . ALA A 1 213 ? -16.123 -17.829 12.044 1.00 76.19 213 ALA A O 1
ATOM 1699 N N . ASP A 1 214 ? -15.348 -15.723 12.121 1.00 74.12 214 ASP A N 1
ATOM 1700 C CA . ASP A 1 214 ? -16.539 -15.099 11.547 1.00 74.12 214 ASP A CA 1
ATOM 1701 C C . ASP A 1 214 ? -16.721 -15.498 10.076 1.00 74.12 214 ASP A C 1
ATOM 1703 O O . ASP A 1 214 ? -17.808 -15.912 9.693 1.00 74.12 214 ASP A O 1
ATOM 1707 N N . ILE A 1 215 ? -15.641 -15.500 9.286 1.00 79.88 215 ILE A N 1
ATOM 1708 C CA . ILE A 1 215 ? -15.656 -15.946 7.886 1.00 79.88 215 ILE A CA 1
ATOM 1709 C C . ILE A 1 215 ? -15.968 -17.441 7.812 1.00 79.88 215 ILE A C 1
ATOM 1711 O O . ILE A 1 215 ? -16.862 -17.846 7.070 1.00 79.88 215 ILE A O 1
ATOM 1715 N N . ILE A 1 216 ? -15.296 -18.260 8.628 1.00 82.19 216 ILE A N 1
ATOM 1716 C CA . ILE A 1 216 ? -15.562 -19.705 8.681 1.00 82.19 216 ILE A CA 1
ATOM 1717 C C . ILE A 1 216 ? -17.020 -19.967 9.066 1.00 82.19 216 ILE A C 1
ATOM 1719 O O . ILE A 1 216 ? -17.648 -20.833 8.470 1.00 82.19 216 ILE A O 1
ATOM 1723 N N . ARG A 1 217 ? -17.595 -19.211 10.009 1.00 81.56 217 ARG A N 1
ATOM 1724 C CA . ARG A 1 217 ? -19.011 -19.338 10.391 1.00 81.56 217 ARG A CA 1
ATOM 1725 C C . ARG A 1 217 ? -19.957 -18.933 9.265 1.00 81.56 217 ARG A C 1
ATOM 1727 O O . ARG A 1 217 ? -20.935 -19.641 9.049 1.00 81.56 217 ARG A O 1
ATOM 1734 N N . THR A 1 218 ? -19.673 -17.857 8.532 1.00 82.19 218 THR A N 1
ATOM 1735 C CA . THR A 1 218 ? -20.485 -17.452 7.372 1.00 82.19 218 THR A CA 1
ATOM 1736 C C . THR A 1 218 ? -20.454 -18.512 6.269 1.00 82.19 218 THR A C 1
ATOM 1738 O O . THR A 1 218 ? -21.503 -18.852 5.729 1.00 82.19 218 THR A O 1
ATOM 1741 N N . PHE A 1 219 ? -19.289 -19.099 5.978 1.00 83.25 219 PHE A N 1
ATOM 1742 C CA . PHE A 1 219 ? -19.176 -20.179 4.990 1.00 83.25 219 PHE A CA 1
ATOM 1743 C C . PHE A 1 219 ? -19.766 -21.507 5.488 1.00 83.25 219 PHE A C 1
ATOM 1745 O O . PHE A 1 219 ? -20.441 -22.205 4.735 1.00 83.25 219 PHE A O 1
ATOM 1752 N N . ALA A 1 220 ? -19.586 -21.844 6.766 1.00 82.75 220 ALA A N 1
ATOM 1753 C CA . ALA A 1 220 ? -20.153 -23.049 7.368 1.00 82.75 220 ALA A CA 1
ATOM 1754 C C . ALA A 1 220 ? -21.686 -22.995 7.465 1.00 82.75 220 ALA A C 1
ATOM 1756 O O . ALA A 1 220 ? -22.332 -24.038 7.398 1.00 82.75 220 ALA A O 1
ATOM 1757 N N . PHE A 1 221 ? -22.282 -21.801 7.575 1.00 80.94 221 PHE A N 1
ATOM 1758 C CA . PHE A 1 221 ? -23.737 -21.625 7.537 1.00 80.94 221 PHE A CA 1
ATOM 1759 C C . PHE A 1 221 ? -24.333 -22.058 6.192 1.00 80.94 221 PHE A C 1
ATOM 1761 O O . PHE A 1 221 ? -25.390 -22.680 6.158 1.00 80.94 221 PHE A O 1
ATOM 1768 N N . TRP A 1 222 ? -23.618 -21.819 5.091 1.00 70.19 222 TRP A N 1
ATOM 1769 C CA . TRP A 1 222 ? -24.040 -22.255 3.758 1.00 70.19 222 TRP A CA 1
ATOM 1770 C C . TRP A 1 222 ? -23.935 -23.776 3.563 1.00 70.19 222 TRP A C 1
ATOM 1772 O O . TRP A 1 222 ? -24.700 -24.357 2.802 1.00 70.19 222 TRP A O 1
ATOM 1782 N N . SER A 1 223 ? -23.057 -24.439 4.321 1.00 74.38 223 SER A N 1
ATOM 1783 C CA . SER A 1 223 ? -22.908 -25.902 4.310 1.00 74.38 223 SER A CA 1
ATOM 1784 C C . SER A 1 223 ? -24.064 -26.642 5.010 1.00 74.38 223 SER A C 1
ATOM 1786 O O . SER A 1 223 ? -24.199 -27.854 4.876 1.00 74.38 223 SER A O 1
ATOM 1788 N N . ARG A 1 224 ? -24.934 -25.936 5.753 1.00 69.94 224 ARG A N 1
ATOM 1789 C CA . ARG A 1 224 ? -26.077 -26.548 6.460 1.00 69.94 224 ARG A CA 1
ATOM 1790 C C . ARG A 1 224 ? -27.381 -26.608 5.662 1.00 69.94 224 ARG A C 1
ATOM 1792 O O . ARG A 1 224 ? -28.349 -27.179 6.157 1.00 69.94 224 ARG A O 1
ATOM 1799 N N . SER A 1 225 ? -27.425 -26.078 4.443 1.00 68.88 225 SER A N 1
ATOM 1800 C CA . SER A 1 225 ? -28.596 -26.232 3.578 1.00 68.88 225 SER A CA 1
ATOM 1801 C C . SER A 1 225 ? -28.513 -27.564 2.841 1.00 68.88 225 SER A C 1
ATOM 1803 O O . SER A 1 225 ? -27.862 -27.635 1.805 1.00 68.88 225 SER A O 1
ATOM 1805 N N . ASN A 1 226 ? -29.098 -28.607 3.437 1.00 62.44 226 ASN A N 1
ATOM 1806 C CA . ASN A 1 226 ? -29.769 -29.758 2.799 1.00 62.44 226 ASN A CA 1
ATOM 1807 C C . ASN A 1 226 ? -29.843 -30.942 3.782 1.00 62.44 226 ASN A C 1
ATOM 1809 O O . ASN A 1 226 ? -29.408 -32.048 3.474 1.00 62.44 226 ASN A O 1
ATOM 1813 N N . SER A 1 227 ? -30.388 -30.734 4.983 1.00 67.56 227 SER A N 1
ATOM 1814 C CA . SER A 1 227 ? -31.096 -31.840 5.635 1.00 67.56 227 SER A CA 1
ATOM 1815 C C . SER A 1 227 ? -32.544 -31.759 5.156 1.00 67.56 227 SER A C 1
ATOM 1817 O O . SER A 1 227 ? -33.243 -30.845 5.588 1.00 67.56 227 SER A O 1
ATOM 1819 N N . PRO A 1 228 ? -32.961 -32.597 4.189 1.00 69.69 228 PRO A N 1
ATOM 1820 C CA . PRO A 1 228 ? -34.359 -32.678 3.798 1.00 69.69 228 PRO A CA 1
ATOM 1821 C C . PRO A 1 228 ? -35.195 -33.102 5.012 1.00 69.69 228 PRO A C 1
ATOM 1823 O O . PRO A 1 228 ? -34.911 -34.136 5.616 1.00 69.69 228 PRO A O 1
ATOM 1826 N N . ASP A 1 229 ? -36.160 -32.242 5.352 1.00 64.25 229 ASP A N 1
ATOM 1827 C CA . ASP A 1 229 ? -37.394 -32.474 6.116 1.00 64.25 229 ASP A CA 1
ATOM 1828 C C . ASP A 1 229 ? -37.645 -33.951 6.474 1.00 64.25 229 ASP A C 1
ATOM 1830 O O . ASP A 1 229 ? -37.799 -34.798 5.597 1.00 64.25 229 ASP A O 1
ATOM 1834 N N . ASP A 1 230 ? -37.829 -34.345 7.733 1.00 60.69 230 ASP A N 1
ATOM 1835 C CA . ASP A 1 230 ? -38.842 -33.821 8.673 1.00 60.69 230 ASP A CA 1
ATOM 1836 C C . ASP A 1 230 ? -40.248 -33.631 8.058 1.00 60.69 230 ASP A C 1
ATOM 1838 O O . ASP A 1 230 ? -41.108 -32.920 8.576 1.00 60.69 230 ASP A O 1
ATOM 1842 N N . THR A 1 231 ? -40.514 -34.356 6.964 1.00 62.47 231 THR A N 1
ATOM 1843 C CA . THR A 1 231 ? -41.827 -34.421 6.304 1.00 62.47 231 THR A CA 1
ATOM 1844 C C . THR A 1 231 ? -42.854 -35.206 7.139 1.00 62.47 231 THR A C 1
ATOM 1846 O O . THR A 1 231 ? -44.035 -35.194 6.810 1.00 62.47 231 THR A O 1
ATOM 1849 N N . ASP A 1 232 ? -42.469 -35.830 8.259 1.00 61.62 232 ASP A N 1
ATOM 1850 C CA . ASP A 1 232 ? -43.327 -36.820 8.929 1.00 61.62 232 ASP A CA 1
ATOM 1851 C C . ASP A 1 232 ? -44.029 -36.384 10.228 1.00 61.62 232 ASP A C 1
ATOM 1853 O O . ASP A 1 232 ? -44.902 -37.107 10.704 1.00 61.62 232 ASP A O 1
ATOM 1857 N N . GLN A 1 233 ? -43.760 -35.210 10.815 1.00 60.06 233 GLN A N 1
ATOM 1858 C CA . GLN A 1 233 ? -44.373 -34.873 12.120 1.00 60.06 233 GLN A CA 1
ATOM 1859 C C . GLN A 1 233 ? -45.662 -34.041 12.084 1.00 60.06 233 GLN A C 1
ATOM 1861 O O . GLN A 1 233 ? -46.280 -33.821 13.127 1.00 60.06 233 GLN A O 1
ATOM 1866 N N . ARG A 1 234 ? -46.154 -33.638 10.906 1.00 55.44 234 ARG A N 1
ATOM 1867 C CA . ARG A 1 234 ? -47.423 -32.886 10.794 1.00 55.44 234 ARG A CA 1
ATOM 1868 C C . ARG A 1 234 ? -48.694 -33.742 10.792 1.00 55.44 234 ARG A C 1
ATOM 1870 O O . ARG A 1 234 ? -49.784 -33.180 10.719 1.00 55.44 234 ARG A O 1
ATOM 1877 N N . ALA A 1 235 ? -48.586 -35.063 10.932 1.00 59.59 235 ALA A N 1
ATOM 1878 C CA . ALA A 1 235 ? -49.756 -35.938 11.028 1.00 59.59 235 ALA A CA 1
ATOM 1879 C C . ALA A 1 235 ? -50.370 -36.033 12.443 1.00 59.59 235 ALA A C 1
ATOM 1881 O O . ALA A 1 235 ? -51.507 -36.482 12.568 1.00 59.59 235 ALA A O 1
ATOM 1882 N N . SER A 1 236 ? -49.712 -35.549 13.504 1.00 58.44 236 SER A N 1
ATOM 1883 C CA . SER A 1 236 ? -50.289 -35.561 14.864 1.00 58.44 236 SER A CA 1
ATOM 1884 C C . SER A 1 236 ? -51.085 -34.288 15.160 1.00 58.44 236 SER A C 1
ATOM 1886 O O . SER A 1 236 ? -50.758 -33.463 16.010 1.00 58.44 236 SER A O 1
ATOM 1888 N N . HIS A 1 237 ? -52.150 -34.161 14.378 1.00 51.53 237 HIS A N 1
ATOM 1889 C CA . HIS A 1 237 ? -53.350 -33.377 14.620 1.00 51.53 237 HIS A CA 1
ATOM 1890 C C . HIS A 1 237 ? -53.954 -33.650 16.014 1.00 51.53 237 HIS A C 1
ATOM 1892 O O . HIS A 1 237 ? -54.104 -34.806 16.400 1.00 51.53 237 HIS A O 1
ATOM 1898 N N . GLY A 1 238 ? -54.447 -32.598 16.682 1.00 49.91 238 GLY A N 1
ATOM 1899 C CA . GLY A 1 238 ? -55.627 -32.705 17.556 1.00 49.91 238 GLY A CA 1
ATOM 1900 C C . GLY A 1 238 ? -55.494 -32.155 18.978 1.00 49.91 238 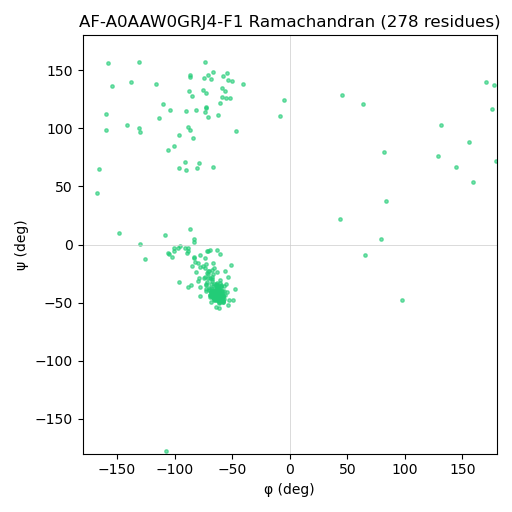GLY A C 1
ATOM 1901 O O . GLY A 1 238 ? -55.441 -32.924 19.928 1.00 49.91 238 GLY A O 1
ATOM 1902 N N . GLY A 1 239 ? -55.529 -30.830 19.142 1.00 48.59 239 GLY A N 1
ATOM 1903 C CA . GLY A 1 239 ? -55.616 -30.196 20.463 1.00 48.59 239 GLY A CA 1
ATOM 1904 C C . GLY A 1 239 ? -55.984 -28.719 20.379 1.00 48.59 239 GLY A C 1
ATOM 1905 O O . GLY A 1 239 ? -55.167 -27.853 20.667 1.00 48.59 239 GLY A O 1
ATOM 1906 N N . TRP A 1 240 ? -57.194 -28.432 19.898 1.00 59.88 240 TRP A N 1
ATOM 1907 C CA . TRP A 1 240 ? -57.766 -27.087 19.845 1.00 59.88 240 TRP A CA 1
ATOM 1908 C C . TRP A 1 240 ? -58.346 -26.745 21.225 1.00 59.88 240 TRP A C 1
ATOM 1910 O O . TRP A 1 240 ? -59.302 -27.380 21.662 1.00 59.88 240 TRP A O 1
ATOM 1920 N N . SER A 1 241 ? -57.790 -25.742 21.902 1.00 53.25 241 SER A N 1
ATOM 1921 C CA . SER A 1 241 ? -58.420 -25.118 23.069 1.00 53.25 241 SER A CA 1
ATOM 1922 C C . SER A 1 241 ? -58.170 -23.611 23.049 1.00 53.25 241 SER A C 1
ATOM 1924 O O . SER A 1 241 ? -57.082 -23.130 23.354 1.00 53.25 241 SER A O 1
ATOM 1926 N N . ALA A 1 242 ? -59.214 -22.892 22.651 1.00 55.75 242 ALA A N 1
ATOM 1927 C CA . ALA A 1 242 ? -59.481 -21.486 22.941 1.00 55.75 242 ALA A CA 1
ATOM 1928 C C . ALA A 1 242 ? -60.638 -21.443 23.972 1.00 55.75 242 ALA A C 1
ATOM 1930 O O . ALA A 1 242 ? -61.215 -22.503 24.235 1.00 55.75 242 ALA A O 1
ATOM 1931 N N . PRO A 1 243 ? -61.154 -20.282 24.415 1.00 68.38 243 PRO A N 1
ATOM 1932 C CA . PRO A 1 243 ? -60.571 -18.953 24.679 1.00 68.38 243 PRO A CA 1
ATOM 1933 C C . PRO A 1 243 ? -60.974 -18.411 26.082 1.00 68.38 243 PRO A C 1
ATOM 1935 O O . PRO A 1 243 ? -62.034 -18.772 26.565 1.00 68.38 243 PRO A O 1
ATOM 1938 N N . THR A 1 244 ? -60.216 -17.483 26.684 1.00 49.66 244 THR A N 1
ATOM 1939 C CA . THR A 1 244 ? -60.653 -16.550 27.772 1.00 49.66 244 THR A CA 1
ATOM 1940 C C . THR A 1 244 ? -59.422 -15.724 28.188 1.00 49.66 244 THR A C 1
ATOM 1942 O O . THR A 1 244 ? -58.341 -16.291 28.286 1.00 49.66 244 THR A O 1
ATOM 1945 N N . ASP A 1 245 ? -59.414 -14.416 28.428 1.00 51.25 245 ASP A N 1
ATOM 1946 C CA . ASP A 1 245 ? -60.469 -13.426 28.586 1.00 51.25 245 ASP A CA 1
ATOM 1947 C C . ASP A 1 245 ? -59.916 -12.024 28.304 1.00 51.25 245 ASP A C 1
ATOM 1949 O O . ASP A 1 245 ? -58.725 -11.739 28.452 1.00 51.25 245 ASP A O 1
ATOM 1953 N N . ALA A 1 246 ? -60.839 -11.145 27.930 1.00 57.19 246 ALA A N 1
ATOM 1954 C CA . ALA A 1 246 ? -60.688 -9.706 27.978 1.00 57.19 246 ALA A CA 1
ATOM 1955 C C . ALA A 1 246 ? -60.700 -9.202 29.432 1.00 57.19 246 ALA A C 1
ATOM 1957 O O . ALA A 1 246 ? -61.450 -9.726 30.248 1.00 57.19 246 ALA A O 1
ATOM 1958 N N . ASN A 1 247 ? -59.920 -8.144 29.695 1.00 46.59 247 ASN A N 1
ATOM 1959 C CA . ASN A 1 247 ? -60.076 -7.103 30.730 1.00 46.59 247 ASN A CA 1
ATOM 1960 C C . ASN A 1 247 ? -58.779 -6.858 31.512 1.00 46.59 247 ASN A C 1
ATOM 1962 O O . ASN A 1 247 ? -58.497 -7.559 32.475 1.00 46.59 247 ASN A O 1
ATOM 1966 N N . GLN A 1 248 ? -58.075 -5.765 31.203 1.00 47.41 248 GLN A N 1
ATOM 1967 C CA . GLN A 1 248 ? -57.846 -4.745 32.230 1.00 47.41 248 GLN A CA 1
ATOM 1968 C C . GLN A 1 248 ? -57.484 -3.388 31.619 1.00 47.41 248 GLN A C 1
ATOM 1970 O O . GLN A 1 248 ? -56.371 -3.104 31.187 1.00 47.41 248 GLN A O 1
ATOM 1975 N N . LEU A 1 249 ? -58.548 -2.596 31.568 1.00 47.81 249 LEU A N 1
ATOM 1976 C CA . LEU A 1 249 ? -58.660 -1.157 31.427 1.00 47.81 249 LEU A CA 1
ATOM 1977 C C . LEU A 1 249 ? -57.839 -0.403 32.499 1.00 47.81 249 LEU A C 1
ATOM 1979 O O . LEU A 1 249 ? -57.790 -0.853 33.638 1.00 47.81 249 LEU A O 1
ATOM 1983 N N . SER A 1 250 ? -57.316 0.768 32.112 1.00 46.44 250 SER A N 1
ATOM 1984 C CA . SER A 1 250 ? -57.041 1.982 32.911 1.00 46.44 250 SER A CA 1
ATOM 1985 C C . SER A 1 250 ? -56.359 1.873 34.280 1.00 46.44 250 SER A C 1
ATOM 1987 O O . SER A 1 250 ? -56.912 1.301 35.214 1.00 46.44 250 SER A O 1
ATOM 1989 N N . SER A 1 251 ? -55.285 2.647 34.485 1.00 44.50 251 SER A N 1
ATOM 1990 C CA . SER A 1 251 ? -55.325 3.943 35.208 1.00 44.50 251 SER A CA 1
ATOM 1991 C C . SER A 1 251 ? -53.908 4.475 35.481 1.00 44.50 251 SER A C 1
ATOM 1993 O O . SER A 1 251 ? -53.031 3.718 35.878 1.00 44.50 251 SER A O 1
ATOM 1995 N N . ASP A 1 252 ? -53.755 5.791 35.312 1.00 40.66 252 ASP A N 1
ATOM 1996 C CA . ASP A 1 252 ? -52.890 6.707 36.070 1.00 40.66 252 ASP A CA 1
ATOM 1997 C C . ASP A 1 252 ? -51.353 6.552 36.042 1.00 40.66 252 ASP A C 1
ATOM 1999 O O . ASP A 1 252 ? -50.761 5.596 36.525 1.00 40.66 252 ASP A O 1
ATOM 2003 N N . VAL A 1 253 ? -50.658 7.602 35.596 1.00 57.03 253 VAL A N 1
ATOM 2004 C CA . VAL A 1 253 ? -50.208 8.691 36.487 1.00 57.03 253 VAL A CA 1
ATOM 2005 C C . VAL A 1 253 ? -49.362 9.672 35.669 1.00 57.03 253 VAL A C 1
ATOM 2007 O O . VAL A 1 253 ? -48.275 9.377 35.172 1.00 57.03 253 VAL A O 1
ATOM 2010 N N . THR A 1 254 ? -49.879 10.889 35.587 1.00 48.75 254 THR A N 1
ATOM 2011 C CA . THR A 1 254 ? -49.165 12.109 35.234 1.00 48.75 254 THR A CA 1
ATOM 2012 C C . THR A 1 254 ? -48.244 12.485 36.399 1.00 48.75 254 THR A C 1
ATOM 2014 O O . THR A 1 254 ? -48.735 12.937 37.429 1.00 48.75 254 THR A O 1
ATOM 2017 N N . THR A 1 255 ? -46.922 12.362 36.241 1.00 52.09 255 THR A N 1
ATOM 2018 C CA . THR A 1 255 ? -45.959 13.027 37.138 1.00 52.09 255 THR A CA 1
ATOM 2019 C C . THR A 1 255 ? -44.908 13.769 36.322 1.00 52.09 255 THR A C 1
ATOM 2021 O O . THR A 1 255 ? -43.943 13.212 35.806 1.00 52.09 255 THR A O 1
ATOM 2024 N N . THR A 1 256 ? -45.136 15.073 36.222 1.00 45.66 256 THR A N 1
ATOM 2025 C CA . THR A 1 256 ? -44.139 16.137 36.084 1.00 45.66 256 THR A CA 1
ATOM 2026 C C . THR A 1 256 ? -42.916 15.917 36.973 1.00 45.66 256 THR A C 1
ATOM 2028 O O . THR A 1 256 ? -43.077 15.667 38.164 1.00 45.66 256 THR A O 1
ATOM 2031 N N . GLY A 1 257 ? -41.707 16.162 36.461 1.00 37.50 257 GLY A N 1
ATOM 2032 C CA . GLY A 1 257 ? -40.581 16.462 37.350 1.00 37.50 257 GLY A CA 1
ATOM 2033 C C . GLY A 1 257 ? -39.200 16.174 36.787 1.00 37.50 257 GLY A C 1
ATOM 2034 O O . GLY A 1 257 ? -38.640 15.108 37.007 1.00 37.50 257 GLY A O 1
ATOM 2035 N N . ALA A 1 258 ? -38.658 17.176 36.099 1.00 49.53 258 ALA A N 1
ATOM 2036 C CA . ALA A 1 258 ? -37.241 17.453 35.894 1.00 49.53 258 ALA A CA 1
ATOM 2037 C C . ALA A 1 258 ? -36.252 16.598 36.712 1.00 49.53 258 ALA A C 1
ATOM 2039 O O . ALA A 1 258 ? -36.047 16.818 37.903 1.00 49.53 258 ALA A O 1
ATOM 2040 N N . SER A 1 259 ? -35.521 15.717 36.032 1.00 39.25 259 SER A N 1
ATOM 2041 C CA . SER A 1 259 ? -34.168 15.374 36.451 1.00 39.25 259 SER A CA 1
ATOM 2042 C C . SER A 1 259 ? -33.330 14.882 35.274 1.00 39.25 259 SER A C 1
ATOM 2044 O O . SER A 1 259 ? -33.738 14.068 34.455 1.00 39.25 259 SER A O 1
ATOM 2046 N N . HIS A 1 260 ? -32.104 15.390 35.253 1.00 42.75 260 HIS A N 1
ATOM 2047 C CA . HIS A 1 260 ? -30.939 14.786 34.628 1.00 42.75 260 HIS A CA 1
ATOM 2048 C C . HIS A 1 260 ? -30.706 14.939 33.114 1.00 42.75 260 HIS A C 1
ATOM 2050 O O . HIS A 1 260 ? -30.725 13.997 32.325 1.00 42.75 260 HIS A O 1
ATOM 2056 N N . MET A 1 261 ? -30.173 16.119 32.769 1.00 44.69 261 MET A N 1
ATOM 2057 C CA . MET A 1 261 ? -28.958 16.198 31.946 1.00 44.69 261 MET A CA 1
ATOM 2058 C C . MET A 1 261 ? -27.903 15.212 32.486 1.00 44.69 261 MET A C 1
ATOM 2060 O O . MET A 1 261 ? -27.243 15.494 33.485 1.00 44.69 261 MET A O 1
ATOM 2064 N N . ARG A 1 262 ? -27.797 14.028 31.883 1.00 43.88 262 ARG A N 1
ATOM 2065 C CA . ARG A 1 262 ? -26.634 13.114 31.866 1.00 43.88 262 ARG A CA 1
ATOM 2066 C C . ARG A 1 262 ? -27.047 11.884 31.055 1.00 43.88 262 ARG A C 1
ATOM 2068 O O . ARG A 1 262 ? -27.308 10.850 31.640 1.00 43.88 262 ARG A O 1
ATOM 2075 N N . ASN A 1 263 ? -27.185 11.995 29.730 1.00 39.81 263 ASN A N 1
ATOM 2076 C CA . ASN A 1 263 ? -27.244 10.812 28.848 1.00 39.81 263 ASN A CA 1
ATOM 2077 C C . ASN A 1 263 ? -27.103 11.146 27.350 1.00 39.81 263 ASN A C 1
ATOM 2079 O O . ASN A 1 263 ? -27.798 10.598 26.505 1.00 39.81 263 ASN A O 1
ATOM 2083 N N . THR A 1 264 ? -26.157 12.014 26.985 1.00 42.94 264 THR A N 1
ATOM 2084 C CA . THR A 1 264 ? -25.759 12.222 25.574 1.00 42.94 264 THR A CA 1
ATOM 2085 C C . THR A 1 264 ? -24.375 11.657 25.235 1.00 42.94 264 THR A C 1
ATOM 2087 O O . THR A 1 264 ? -23.902 11.831 24.119 1.00 42.94 264 THR A O 1
ATOM 2090 N N . ALA A 1 265 ? -23.740 10.908 26.146 1.00 43.94 265 ALA A N 1
ATOM 2091 C CA . ALA A 1 265 ? -22.447 10.255 25.894 1.00 43.94 265 ALA A CA 1
ATOM 2092 C C . ALA A 1 265 ? -22.544 8.748 25.561 1.00 43.94 265 ALA A C 1
ATOM 2094 O O . ALA A 1 265 ? -21.534 8.135 25.229 1.00 43.94 265 ALA A O 1
ATOM 2095 N N . GLN A 1 266 ? -23.734 8.140 25.629 1.00 41.62 266 GLN A N 1
ATOM 2096 C CA . GLN A 1 266 ? -23.924 6.692 25.423 1.00 41.62 266 GLN A CA 1
ATOM 2097 C C . GLN A 1 266 ? -24.487 6.317 24.039 1.00 41.62 266 GLN A C 1
ATOM 2099 O O . GLN A 1 266 ? -24.427 5.150 23.666 1.00 41.62 266 GLN A O 1
ATOM 2104 N N . LEU A 1 267 ? -24.963 7.276 23.232 1.00 40.25 267 LEU A N 1
ATOM 2105 C CA . LEU A 1 267 ? -25.556 6.970 21.919 1.00 40.25 267 LEU A CA 1
ATOM 2106 C C . LEU A 1 267 ? -24.572 6.946 20.734 1.00 40.25 267 LEU A C 1
ATOM 2108 O O . LEU A 1 267 ? -24.952 6.518 19.648 1.00 40.25 267 LEU A O 1
ATOM 2112 N N . SER A 1 268 ? -23.305 7.332 20.912 1.00 40.03 268 SER A N 1
ATOM 2113 C CA . SER A 1 268 ? -22.344 7.388 19.792 1.00 40.03 268 SER A CA 1
ATOM 2114 C C . SER A 1 268 ? -21.590 6.077 19.524 1.00 40.03 268 SER A C 1
ATOM 2116 O O . SER A 1 268 ? -20.831 6.003 18.561 1.00 40.03 268 SER A O 1
ATOM 2118 N N . THR A 1 269 ? -21.798 5.029 20.327 1.00 43.81 269 THR A N 1
ATOM 2119 C CA . THR A 1 269 ? -21.049 3.757 20.206 1.00 43.81 269 THR A CA 1
ATOM 2120 C C . THR A 1 269 ? -21.829 2.652 19.474 1.00 43.81 269 THR A C 1
ATOM 2122 O O . THR A 1 269 ? -21.279 1.590 19.207 1.00 43.81 269 THR A O 1
ATOM 2125 N N . ILE A 1 270 ? -23.086 2.893 19.078 1.00 41.34 270 ILE A N 1
ATOM 2126 C CA . ILE A 1 270 ? -23.933 1.892 18.389 1.00 41.34 270 ILE A CA 1
ATOM 2127 C C . ILE A 1 270 ? -23.926 2.055 16.851 1.00 41.34 270 ILE A C 1
ATOM 2129 O O . ILE A 1 270 ? -24.445 1.209 16.130 1.00 41.34 270 ILE A O 1
ATOM 2133 N N . ILE A 1 271 ? -23.244 3.062 16.295 1.00 42.69 271 ILE A N 1
ATOM 2134 C CA . ILE A 1 271 ? -23.150 3.252 14.835 1.00 42.69 271 ILE A CA 1
ATOM 2135 C C . ILE A 1 271 ? -21.846 2.643 14.294 1.00 42.69 271 ILE A C 1
ATOM 2137 O O . ILE A 1 271 ? -20.961 3.359 13.839 1.00 42.69 271 ILE A O 1
ATOM 2141 N N . PHE A 1 272 ? -21.688 1.319 14.368 1.00 43.94 272 PHE A N 1
ATOM 2142 C CA . PHE A 1 272 ? -20.708 0.615 13.515 1.00 43.94 272 PHE A CA 1
ATOM 2143 C C . PHE A 1 272 ? -21.102 -0.816 13.113 1.00 43.94 272 PHE A C 1
ATOM 2145 O O . PHE A 1 272 ? -20.298 -1.519 12.506 1.00 43.94 272 PHE A O 1
ATOM 2152 N N . ILE A 1 273 ? -22.338 -1.252 13.376 1.00 44.16 273 ILE A N 1
ATOM 2153 C CA . ILE A 1 273 ? -22.837 -2.554 12.914 1.00 44.16 273 ILE A CA 1
ATOM 2154 C C . ILE A 1 273 ? -24.194 -2.337 12.242 1.00 44.16 273 ILE A C 1
ATOM 2156 O O . ILE A 1 273 ? -25.209 -2.242 12.920 1.00 44.16 273 ILE A O 1
ATOM 2160 N N . GLY A 1 274 ? -24.214 -2.228 10.910 1.00 36.66 274 GLY A N 1
ATOM 2161 C CA . GLY A 1 274 ? -25.468 -2.248 10.150 1.00 36.66 274 GLY A CA 1
ATOM 2162 C C . GLY A 1 274 ? -25.504 -1.339 8.927 1.00 36.66 274 GLY A C 1
ATOM 2163 O O . GLY A 1 274 ? -26.293 -0.405 8.881 1.00 36.66 274 GLY A O 1
ATOM 2164 N N . SER A 1 275 ? -24.705 -1.634 7.902 1.00 40.56 275 SER A N 1
ATOM 2165 C CA . SER A 1 275 ? -25.055 -1.238 6.532 1.00 40.56 275 SER A CA 1
ATOM 2166 C C . SER A 1 275 ? -25.625 -2.467 5.831 1.00 40.56 275 SER A C 1
ATOM 2168 O O . SER A 1 275 ? -24.895 -3.240 5.217 1.00 40.56 275 SER A O 1
ATOM 2170 N N . GLY A 1 276 ? -26.929 -2.687 6.019 1.00 41.78 276 GLY A N 1
ATOM 2171 C CA . GLY A 1 276 ? -27.722 -3.585 5.180 1.00 41.78 276 GLY A CA 1
ATOM 2172 C C . GLY A 1 276 ? -27.986 -2.952 3.804 1.00 41.78 276 GLY A C 1
ATOM 2173 O O . GLY A 1 276 ? -27.896 -1.729 3.670 1.00 41.78 276 GLY A O 1
ATOM 2174 N N . PRO A 1 277 ? -28.276 -3.760 2.773 1.00 57.16 277 PRO A N 1
ATOM 2175 C CA . PRO A 1 277 ? -28.358 -3.299 1.393 1.00 57.16 277 PRO A CA 1
ATOM 2176 C C . PRO A 1 277 ? -29.654 -2.524 1.127 1.00 57.16 277 PRO A C 1
ATOM 2178 O O . PRO A 1 277 ? -30.748 -2.979 1.462 1.00 57.16 277 PRO A O 1
ATOM 2181 N N . SER A 1 278 ? -29.522 -1.371 0.470 1.00 49.75 278 SER A N 1
ATOM 2182 C CA . SER A 1 278 ? -30.640 -0.643 -0.129 1.00 49.75 278 SER A CA 1
ATOM 2183 C C . SER A 1 278 ? -31.111 -1.398 -1.373 1.00 49.75 278 SER A C 1
ATOM 2185 O O . SER A 1 278 ? -30.339 -1.575 -2.313 1.00 49.75 278 SER A O 1
ATOM 2187 N N . ARG A 1 279 ? -32.365 -1.860 -1.364 1.00 51.06 279 ARG A N 1
ATOM 2188 C CA . ARG A 1 279 ? -33.073 -2.334 -2.559 1.00 51.06 279 ARG A CA 1
ATOM 2189 C C . ARG A 1 279 ? -33.448 -1.132 -3.428 1.00 51.06 279 ARG A C 1
ATOM 2191 O O . ARG A 1 279 ? -34.066 -0.195 -2.927 1.00 51.06 279 ARG A O 1
ATOM 2198 N N . SER A 1 280 ? -33.123 -1.220 -4.711 1.00 59.66 280 SER A N 1
ATOM 2199 C CA . SER A 1 280 ? -33.818 -0.579 -5.831 1.00 59.66 280 SER A CA 1
ATOM 2200 C C . SER A 1 280 ? -33.808 -1.568 -6.981 1.00 59.66 280 SER A C 1
ATOM 2202 O O . SER A 1 280 ? -32.689 -2.058 -7.260 1.00 59.66 280 SER A O 1
#

Radius of gyration: 28.83 Å; Cα contacts (8 Å, |Δi|>4): 113; chains: 1; bounding box: 84×54×70 Å

Solvent-accessible surface area (backbone atoms only — not comparable to full-atom values): 17410 Å² total; per-residue (Å²): 138,60,74,69,60,57,51,58,58,58,70,63,61,49,101,80,53,73,72,58,66,69,60,38,47,50,53,29,16,49,63,67,13,48,60,51,21,53,49,46,46,50,42,53,53,51,49,54,52,50,51,63,74,52,57,92,77,54,71,67,56,59,56,61,68,68,46,54,72,66,58,52,52,46,64,67,50,47,57,24,54,50,50,24,51,53,42,25,52,51,40,43,57,54,49,73,75,35,72,86,43,57,44,66,67,84,80,80,48,43,41,62,58,62,81,78,50,49,61,65,51,52,52,44,51,53,51,50,52,52,45,50,52,51,50,50,50,48,52,50,53,50,58,63,66,62,56,82,66,90,82,71,83,76,71,83,72,63,67,61,61,53,54,61,47,53,43,52,50,54,52,50,53,52,49,49,53,52,49,50,47,45,53,48,43,75,74,41,88,85,67,71,59,54,61,56,55,60,66,41,46,65,57,51,47,47,52,60,59,58,68,34,67,67,56,49,50,61,56,53,57,64,71,62,77,77,76,81,70,86,78,74,72,82,77,79,74,87,82,91,81,86,87,88,78,90,87,85,79,87,81,90,81,93,75,89,76,94,80,73,99,78,78,82,83,72,72,78,77,69,84,83,77,83,87,73,87,83,86,128